Protein AF-A0A1B0BXZ1-F1 (afdb_monomer_lite)

Foldseek 3Di:
DPDVVVVVVVVQCCVQPVPDLVVCCPDPPSVDCVVVVVVVVVVCCCPPPVVCVVPVPDDDDPCVVVVVVVVVVVVVVVVVLVVLLVVVVVVDDPQEDDQDSDPDPNRPSVVVNCVVVVLVNLPDDPYPDDNVVVVVVVVVVVVVVVVVVVVCCVPPVVVVVVVVVVVVVVVVVVVVVVVVVVVVVVVVVVVVVVVVVVVVVVVD

Organism: NCBI:txid67801

InterPro domains:
  IPR002076 ELO family [PF01151] (29-97)
  IPR002076 ELO family [PF01151] (110-163)
  IPR002076 ELO family [PTHR11157] (21-104)

Radius of gyration: 35.21 Å; chains: 1; bounding box: 58×42×130 Å

Structure (mmCIF, N/CA/C/O backbone):
data_AF-A0A1B0BXZ1-F1
#
_entry.id   AF-A0A1B0BXZ1-F1
#
loop_
_atom_site.group_PDB
_atom_site.id
_atom_site.type_symbol
_atom_site.label_atom_id
_atom_site.label_alt_id
_atom_site.label_comp_id
_atom_site.label_asym_id
_atom_site.label_entity_id
_atom_site.label_seq_id
_atom_site.pdbx_PDB_ins_code
_atom_site.Cartn_x
_atom_site.Cartn_y
_atom_site.Cartn_z
_atom_site.occupancy
_atom_site.B_iso_or_equiv
_atom_site.auth_seq_id
_atom_site.auth_comp_id
_atom_site.auth_asym_id
_atom_site.auth_atom_id
_atom_site.pdbx_PDB_model_num
ATOM 1 N N . MET A 1 1 ? 1.005 23.593 -37.994 1.00 45.94 1 MET A N 1
ATOM 2 C CA . MET A 1 1 ? 0.492 22.703 -36.931 1.00 45.94 1 MET A CA 1
ATOM 3 C C . MET A 1 1 ? 1.227 21.365 -37.030 1.00 45.94 1 MET A C 1
ATOM 5 O O . MET A 1 1 ? 0.619 20.366 -37.386 1.00 45.94 1 MET A O 1
ATOM 9 N N . SER A 1 2 ? 2.558 21.360 -36.847 1.00 49.25 2 SER A N 1
ATOM 10 C CA . SER A 1 2 ? 3.364 20.165 -37.188 1.00 49.25 2 SER A CA 1
ATOM 11 C C . SER A 1 2 ? 4.762 20.072 -36.550 1.00 49.25 2 SER A C 1
ATOM 13 O O . SER A 1 2 ? 5.508 19.175 -36.917 1.00 49.25 2 SER A O 1
ATOM 15 N N . ILE A 1 3 ? 5.138 20.944 -35.603 1.00 56.19 3 ILE A N 1
ATOM 16 C CA . ILE A 1 3 ? 6.426 20.812 -34.882 1.00 56.19 3 ILE A CA 1
ATOM 17 C C . ILE A 1 3 ? 6.211 20.613 -33.373 1.00 56.19 3 ILE A C 1
ATOM 19 O O . ILE A 1 3 ? 6.860 19.747 -32.802 1.00 56.19 3 ILE A O 1
ATOM 23 N N . GLU A 1 4 ? 5.221 21.267 -32.749 1.00 55.34 4 GLU A N 1
ATOM 24 C CA . GLU A 1 4 ? 4.864 20.990 -31.340 1.00 55.34 4 GLU A CA 1
ATOM 25 C C . GLU A 1 4 ? 4.311 19.570 -31.131 1.00 55.34 4 GLU A C 1
ATOM 27 O O . GLU A 1 4 ? 4.707 18.889 -30.188 1.00 55.34 4 GLU A O 1
ATOM 32 N N . ASN A 1 5 ? 3.490 19.068 -32.063 1.00 50.66 5 ASN A N 1
ATOM 33 C CA . ASN A 1 5 ? 2.932 17.713 -31.963 1.00 50.66 5 ASN A CA 1
ATOM 34 C C . ASN A 1 5 ? 4.002 16.616 -32.100 1.00 50.66 5 ASN A C 1
ATOM 36 O O . ASN A 1 5 ? 3.818 15.540 -31.549 1.00 50.66 5 ASN A O 1
ATOM 40 N N . ALA A 1 6 ? 5.110 16.872 -32.811 1.00 56.94 6 ALA A N 1
ATOM 41 C CA . ALA A 1 6 ? 6.166 15.880 -33.037 1.00 56.94 6 ALA A CA 1
ATOM 42 C C . ALA A 1 6 ? 7.093 15.722 -31.819 1.00 56.94 6 ALA A C 1
ATOM 44 O O . ALA A 1 6 ? 7.572 14.621 -31.545 1.00 56.94 6 ALA A O 1
ATOM 45 N N . THR A 1 7 ? 7.330 16.802 -31.066 1.00 63.44 7 THR A N 1
ATOM 46 C CA . THR A 1 7 ? 8.090 16.738 -29.811 1.00 63.44 7 THR A CA 1
ATOM 47 C C . THR A 1 7 ? 7.249 16.195 -28.664 1.00 63.44 7 THR A C 1
ATOM 49 O O . THR A 1 7 ? 7.772 15.426 -27.863 1.00 63.44 7 THR A O 1
ATOM 52 N N . GLU A 1 8 ? 5.953 16.525 -28.597 1.00 60.09 8 GLU A N 1
ATOM 53 C CA . GLU A 1 8 ? 5.069 15.957 -27.573 1.00 60.09 8 GLU A CA 1
ATOM 54 C C . GLU A 1 8 ? 4.926 14.441 -27.729 1.00 60.09 8 GLU A C 1
ATOM 56 O O . GLU A 1 8 ? 5.253 13.715 -26.792 1.00 60.09 8 GLU A O 1
ATOM 61 N N . THR A 1 9 ? 4.515 13.935 -28.901 1.00 65.06 9 THR A N 1
ATOM 62 C CA . THR A 1 9 ? 4.358 12.481 -29.096 1.00 65.06 9 THR A CA 1
ATOM 63 C C . THR A 1 9 ? 5.672 11.734 -28.872 1.00 65.06 9 THR A C 1
ATOM 65 O O . THR A 1 9 ? 5.666 10.661 -28.280 1.00 65.06 9 THR A O 1
ATOM 68 N N . GLY A 1 10 ? 6.808 12.330 -29.256 1.00 78.62 10 GLY A N 1
ATOM 69 C CA . GLY A 1 10 ? 8.131 11.743 -29.035 1.00 78.62 10 GLY A CA 1
ATOM 70 C C . GLY A 1 10 ? 8.521 11.622 -27.557 1.00 78.62 10 GLY A C 1
ATOM 71 O O . GLY A 1 10 ? 9.089 10.609 -27.159 1.00 78.62 10 GLY A O 1
ATOM 72 N N . ILE A 1 11 ? 8.198 12.616 -26.723 1.00 81.56 11 ILE A N 1
ATOM 73 C CA . ILE A 1 11 ? 8.482 12.570 -25.278 1.00 81.56 11 ILE A CA 1
ATOM 74 C C . ILE A 1 11 ? 7.542 11.590 -24.569 1.00 81.56 11 ILE A C 1
ATOM 76 O O . ILE A 1 11 ? 7.987 10.843 -23.699 1.00 81.56 11 ILE A O 1
ATOM 80 N N . TRP A 1 12 ? 6.260 11.566 -24.945 1.00 75.12 12 TRP A N 1
ATOM 81 C CA . TRP A 1 12 ? 5.284 10.625 -24.392 1.00 75.12 12 TRP A CA 1
ATOM 82 C C . TRP A 1 12 ? 5.669 9.169 -24.687 1.00 75.12 12 TRP A C 1
ATOM 84 O O . TRP A 1 12 ? 5.710 8.357 -23.761 1.00 75.12 12 TRP A O 1
ATOM 94 N N . ASP A 1 13 ? 6.037 8.850 -25.930 1.00 81.31 13 ASP A N 1
ATOM 95 C CA . ASP A 1 13 ? 6.489 7.504 -26.302 1.00 81.31 13 ASP A CA 1
ATOM 96 C C . ASP A 1 13 ? 7.819 7.142 -25.633 1.00 81.31 13 ASP A C 1
ATOM 98 O O . ASP A 1 13 ? 7.990 6.022 -25.149 1.00 81.31 13 ASP A O 1
ATOM 102 N N . PHE A 1 14 ? 8.744 8.094 -25.511 1.00 82.56 14 PHE A N 1
ATOM 103 C CA . PHE A 1 14 ? 9.992 7.860 -24.793 1.00 82.56 14 PHE A CA 1
ATOM 104 C C . PHE A 1 14 ? 9.745 7.515 -23.314 1.00 82.56 14 PHE A C 1
ATOM 106 O O . PHE A 1 14 ? 10.238 6.505 -22.814 1.00 82.56 14 PHE A O 1
ATOM 113 N N . LEU A 1 15 ? 8.938 8.317 -22.612 1.00 78.12 15 LEU A N 1
ATOM 114 C CA . LEU A 1 15 ? 8.692 8.152 -21.177 1.00 78.12 15 LEU A CA 1
ATOM 115 C C . LEU A 1 15 ? 7.853 6.914 -20.835 1.00 78.12 15 LEU A C 1
ATOM 117 O O . LEU A 1 15 ? 8.118 6.285 -19.811 1.00 78.12 15 LEU A O 1
ATOM 121 N N . PHE A 1 16 ? 6.850 6.568 -21.648 1.00 76.06 16 PHE A N 1
ATOM 122 C CA . PHE A 1 16 ? 5.890 5.506 -21.317 1.00 76.06 16 PHE A CA 1
ATOM 123 C C . PHE A 1 16 ? 6.068 4.211 -22.111 1.00 76.06 16 PHE A C 1
ATOM 125 O O . PHE A 1 16 ? 5.610 3.171 -21.646 1.00 76.06 16 PHE A O 1
ATOM 132 N N . THR A 1 17 ? 6.753 4.243 -23.254 1.00 75.25 17 THR A N 1
ATOM 133 C CA . THR A 1 17 ? 6.913 3.069 -24.126 1.00 75.25 17 THR A CA 1
ATOM 134 C C . THR A 1 17 ? 8.364 2.588 -24.175 1.00 75.25 17 THR A C 1
ATOM 136 O O . THR A 1 17 ? 8.596 1.383 -24.074 1.00 75.25 17 THR A O 1
ATOM 139 N N . GLU A 1 18 ? 9.340 3.499 -24.278 1.00 76.06 18 GLU A N 1
ATOM 140 C CA . GLU A 1 18 ? 10.770 3.149 -24.385 1.00 76.06 18 GLU A CA 1
ATOM 141 C C . GLU A 1 18 ? 11.441 2.895 -23.027 1.00 76.06 18 GLU A C 1
ATOM 143 O O . GLU A 1 18 ? 12.259 1.983 -22.909 1.00 76.06 18 GLU A O 1
ATOM 148 N N . LEU A 1 19 ? 11.093 3.661 -21.984 1.00 74.81 19 LEU A N 1
ATOM 149 C CA . LEU A 1 19 ? 11.598 3.422 -20.622 1.00 74.81 19 LEU A CA 1
ATOM 150 C C . LEU A 1 19 ? 10.908 2.246 -19.910 1.00 74.81 19 LEU A C 1
ATOM 152 O O . LEU A 1 19 ? 11.456 1.704 -18.948 1.00 74.81 19 LEU A O 1
ATOM 156 N N . ALA A 1 20 ? 9.699 1.878 -20.333 1.00 74.12 20 ALA A N 1
ATOM 157 C CA . ALA A 1 20 ? 8.919 0.819 -19.706 1.00 74.12 20 ALA A CA 1
ATOM 158 C C . ALA A 1 20 ? 9.377 -0.578 -20.163 1.00 74.12 20 ALA A C 1
ATOM 160 O O . ALA A 1 20 ? 9.831 -0.775 -21.292 1.00 74.12 20 ALA A O 1
ATOM 161 N N . ASP A 1 21 ? 9.244 -1.583 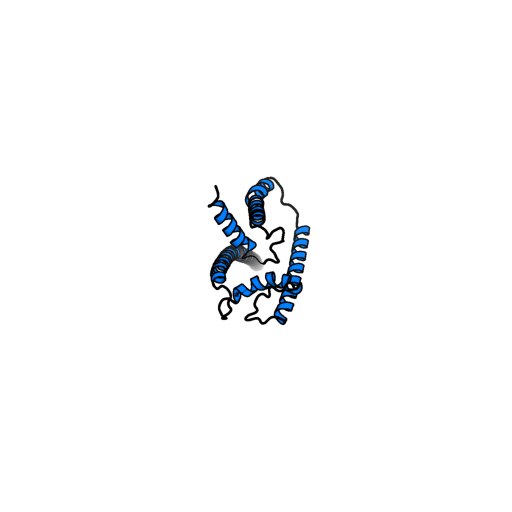-19.288 1.00 76.50 21 ASP A N 1
ATOM 162 C CA . ASP A 1 21 ? 9.553 -2.966 -19.658 1.00 76.50 21 ASP A CA 1
ATOM 163 C C . ASP A 1 21 ? 8.571 -3.446 -20.736 1.00 76.50 21 ASP A C 1
ATOM 165 O O . ASP A 1 21 ? 7.374 -3.630 -20.477 1.00 76.50 21 ASP A O 1
ATOM 169 N N . LYS A 1 22 ? 9.113 -3.723 -21.929 1.00 75.31 22 LYS A N 1
ATOM 170 C CA . LYS A 1 22 ? 8.396 -4.196 -23.122 1.00 75.31 22 LYS A CA 1
ATOM 171 C C . LYS A 1 22 ? 7.454 -5.369 -22.842 1.00 75.31 22 LYS A C 1
ATOM 173 O O . LYS A 1 22 ? 6.434 -5.500 -23.510 1.00 75.31 22 LYS A O 1
ATOM 178 N N . ARG A 1 23 ? 7.748 -6.208 -21.842 1.00 76.38 23 ARG A N 1
ATOM 179 C CA . ARG A 1 23 ? 6.910 -7.356 -21.441 1.00 76.38 23 ARG A CA 1
ATOM 180 C C . ARG A 1 23 ? 5.579 -6.953 -20.807 1.00 76.38 23 ARG A C 1
ATOM 182 O O . ARG A 1 23 ? 4.619 -7.720 -20.837 1.00 76.38 23 ARG A O 1
ATOM 189 N N . THR A 1 24 ? 5.552 -5.783 -20.183 1.00 76.12 24 THR A N 1
ATOM 190 C CA . THR A 1 24 ? 4.413 -5.267 -19.413 1.00 76.12 24 THR A CA 1
ATOM 191 C C . THR A 1 24 ? 3.620 -4.212 -20.176 1.00 76.12 24 THR A C 1
ATOM 193 O O . THR A 1 24 ? 2.472 -3.936 -19.823 1.00 76.12 24 THR A O 1
ATOM 196 N N . ASN A 1 25 ? 4.191 -3.706 -21.277 1.00 74.44 25 ASN A N 1
ATOM 197 C CA . ASN A 1 25 ? 3.578 -2.702 -22.143 1.00 74.44 25 ASN A CA 1
ATOM 198 C C . ASN A 1 25 ? 2.221 -3.143 -22.695 1.00 74.44 25 ASN A C 1
ATOM 200 O O . ASN A 1 25 ? 1.406 -2.288 -23.012 1.00 74.44 25 ASN A O 1
ATOM 204 N N . ASP A 1 26 ? 1.927 -4.445 -22.773 1.00 80.88 26 ASP A N 1
ATOM 205 C CA . ASP A 1 26 ? 0.637 -4.921 -23.271 1.00 80.88 26 ASP A CA 1
ATOM 206 C C . ASP A 1 26 ? -0.486 -5.037 -22.233 1.00 80.88 26 ASP A C 1
ATOM 208 O O . ASP A 1 26 ? -1.625 -5.359 -22.585 1.00 80.88 26 ASP A O 1
ATOM 212 N N . TRP A 1 27 ? -0.228 -4.729 -20.963 1.00 82.06 27 TRP A N 1
ATOM 213 C CA . TRP A 1 27 ? -1.254 -4.893 -19.938 1.00 82.06 27 TRP A CA 1
ATOM 214 C C . TRP A 1 27 ? -2.198 -3.703 -19.829 1.00 82.06 27 TRP A C 1
ATOM 216 O O . TRP A 1 27 ? -1.807 -2.537 -19.845 1.00 82.06 27 TRP A O 1
ATOM 226 N N . PHE A 1 28 ? -3.469 -4.040 -19.615 1.00 78.75 28 PHE A N 1
ATOM 227 C CA . PHE A 1 28 ? -4.623 -3.141 -19.618 1.00 78.75 28 PHE A CA 1
ATOM 228 C C . PHE A 1 28 ? -4.544 -1.943 -18.642 1.00 78.75 28 PHE A C 1
ATOM 230 O O . PHE A 1 28 ? -5.236 -0.955 -18.856 1.00 78.75 28 PHE A O 1
ATOM 237 N N . LEU A 1 29 ? -3.684 -1.967 -17.616 1.00 80.75 29 LEU A N 1
ATOM 238 C CA . LEU A 1 29 ? -3.508 -0.853 -16.665 1.00 80.75 29 LEU A CA 1
ATOM 239 C C . LEU A 1 29 ? -2.122 -0.188 -16.716 1.00 80.75 29 LEU A C 1
ATOM 241 O O . LEU A 1 29 ? -1.916 0.812 -16.035 1.00 80.75 29 LEU A O 1
ATOM 245 N N . ILE A 1 30 ? -1.181 -0.736 -17.490 1.00 79.88 30 ILE A N 1
ATOM 246 C CA . ILE A 1 30 ? 0.212 -0.258 -17.568 1.00 79.88 30 ILE A CA 1
ATOM 247 C C . ILE A 1 30 ? 0.449 0.529 -18.861 1.00 79.88 30 ILE A C 1
ATOM 249 O O . ILE A 1 30 ? 1.242 1.464 -18.862 1.00 79.88 30 ILE A O 1
ATOM 253 N N . LYS A 1 31 ? -0.311 0.220 -19.926 1.00 78.06 31 LYS A N 1
ATOM 254 C CA . LYS A 1 31 ? -0.256 0.887 -21.243 1.00 78.06 31 LYS A CA 1
ATOM 255 C C . LYS A 1 31 ? -0.252 2.409 -21.198 1.00 78.06 31 LYS A C 1
ATOM 257 O O . LYS A 1 31 ? 0.310 3.053 -22.071 1.00 78.06 31 LYS A O 1
ATOM 262 N N . SER A 1 32 ? -0.970 2.984 -20.242 1.00 82.00 32 SER A N 1
ATOM 263 C CA . SER A 1 32 ? -1.101 4.426 -20.111 1.00 82.00 32 SER A CA 1
ATOM 264 C C . SER A 1 32 ? -1.263 4.783 -18.636 1.00 82.00 32 SER A C 1
ATOM 266 O O . SER A 1 32 ? -1.918 4.042 -17.901 1.00 82.00 32 SER A O 1
ATOM 268 N N . PRO A 1 33 ? -0.736 5.931 -18.184 1.00 82.88 33 PRO A N 1
ATOM 269 C CA . PRO A 1 33 ? -0.991 6.434 -16.835 1.00 82.88 33 PRO A CA 1
ATOM 270 C C . PRO A 1 33 ? -2.452 6.878 -16.637 1.00 82.88 33 PRO A C 1
ATOM 272 O O . PRO A 1 33 ? -2.924 6.965 -15.504 1.00 82.88 33 PRO A O 1
ATOM 275 N N . LEU A 1 34 ? -3.192 7.142 -17.720 1.00 86.38 34 LEU A N 1
ATOM 276 C CA . LEU A 1 34 ? -4.574 7.627 -17.679 1.00 86.38 34 LEU A CA 1
ATOM 277 C C . LEU A 1 34 ? -5.551 6.699 -16.936 1.00 86.38 34 LEU A C 1
ATOM 279 O O . LEU A 1 34 ? -6.258 7.208 -16.065 1.00 86.38 34 LEU A O 1
ATOM 283 N N . PRO A 1 35 ? -5.619 5.376 -17.199 1.00 88.75 35 PRO A N 1
ATOM 284 C CA . PRO A 1 35 ? -6.482 4.473 -16.437 1.00 88.75 35 PRO A CA 1
ATOM 285 C C . PRO A 1 35 ? -6.169 4.481 -14.938 1.00 88.75 35 PRO A C 1
ATOM 287 O O . PRO A 1 35 ? -7.092 4.460 -14.127 1.00 88.75 35 PRO A O 1
ATOM 290 N N . LEU A 1 36 ? -4.893 4.576 -14.552 1.00 87.75 36 LEU A N 1
ATOM 291 C CA . LEU A 1 36 ? -4.508 4.650 -13.145 1.00 87.75 36 LEU A CA 1
ATOM 292 C C . LEU A 1 36 ? -4.977 5.965 -12.509 1.00 87.75 36 LEU A C 1
ATOM 294 O O . LEU A 1 36 ? -5.612 5.947 -11.454 1.00 87.75 36 LEU A O 1
ATOM 298 N N . CYS A 1 37 ? -4.732 7.098 -13.173 1.00 90.44 37 CYS A N 1
ATOM 299 C CA . CYS A 1 37 ? -5.209 8.408 -12.727 1.00 90.44 37 CYS A CA 1
ATOM 300 C C . CYS A 1 37 ? -6.737 8.444 -12.608 1.00 90.44 37 CYS A C 1
ATOM 302 O O . CYS A 1 37 ? -7.264 8.946 -11.617 1.00 90.44 37 CYS A O 1
ATOM 304 N N . ALA A 1 38 ? -7.450 7.867 -13.576 1.00 93.19 38 ALA A N 1
ATOM 305 C CA . ALA A 1 38 ? -8.903 7.780 -13.558 1.00 93.19 38 ALA A CA 1
ATOM 306 C C . ALA A 1 38 ? -9.399 6.979 -12.348 1.00 93.19 38 ALA A C 1
ATOM 308 O O . ALA A 1 38 ? -10.231 7.476 -11.594 1.00 93.19 38 ALA A O 1
ATOM 309 N N . ILE A 1 39 ? -8.845 5.786 -12.098 1.00 94.62 39 ILE A N 1
ATOM 310 C CA . ILE A 1 39 ? -9.224 4.960 -10.942 1.00 94.62 39 ILE A CA 1
ATOM 311 C C . ILE A 1 39 ? -8.944 5.699 -9.629 1.00 94.62 39 ILE A C 1
ATOM 313 O O . ILE A 1 39 ? -9.803 5.712 -8.749 1.00 94.62 39 ILE A O 1
ATOM 317 N N . MET A 1 40 ? -7.784 6.349 -9.500 1.00 94.44 40 MET A N 1
ATOM 318 C CA . MET A 1 40 ? -7.422 7.099 -8.294 1.00 94.44 40 MET A CA 1
ATOM 319 C C . MET A 1 40 ? -8.366 8.277 -8.039 1.00 94.44 40 MET A C 1
ATOM 321 O O . MET A 1 40 ? -8.857 8.440 -6.922 1.00 94.44 40 MET A O 1
ATOM 325 N N . LEU A 1 41 ? -8.668 9.075 -9.065 1.00 95.19 41 LEU A N 1
ATOM 326 C CA . LEU A 1 41 ? -9.600 10.199 -8.952 1.00 95.19 41 LEU A CA 1
ATOM 327 C C . LEU A 1 41 ? -11.022 9.720 -8.645 1.00 95.19 41 LEU A C 1
ATOM 329 O O . LEU A 1 41 ? -11.679 10.278 -7.765 1.00 95.19 41 LEU A O 1
ATOM 333 N N . CYS A 1 42 ? -11.478 8.654 -9.304 1.00 96.06 42 CYS A N 1
ATOM 334 C CA . CYS A 1 42 ? -12.769 8.034 -9.021 1.00 96.06 42 CYS A CA 1
ATOM 335 C C . CYS A 1 42 ? -12.841 7.502 -7.583 1.00 96.06 42 CYS A C 1
ATOM 337 O O . CYS A 1 42 ? -13.840 7.733 -6.902 1.00 96.06 42 CYS A O 1
ATOM 339 N N . TYR A 1 43 ? -11.790 6.839 -7.096 1.00 95.81 43 TYR A N 1
ATOM 340 C CA . TYR A 1 43 ? -11.706 6.340 -5.724 1.00 95.81 43 TYR A CA 1
ATOM 341 C C . TYR A 1 43 ? -11.748 7.481 -4.701 1.00 95.81 43 TYR A C 1
ATOM 343 O O . TYR A 1 43 ? -12.535 7.428 -3.758 1.00 95.81 43 TYR A O 1
ATOM 351 N N . LEU A 1 44 ? -10.961 8.543 -4.898 1.00 96.44 44 LEU A N 1
ATOM 352 C CA . LEU A 1 44 ? -10.957 9.699 -3.999 1.00 96.44 44 LEU A CA 1
ATOM 353 C C . LEU A 1 44 ? -12.305 10.428 -4.005 1.00 96.44 44 LEU A C 1
ATOM 355 O O . LEU A 1 44 ? -12.815 10.778 -2.942 1.00 96.44 44 LEU A O 1
ATOM 359 N N . TYR A 1 45 ? -12.923 10.601 -5.175 1.00 96.25 45 TYR A N 1
ATOM 360 C CA . TYR A 1 45 ? -14.273 11.153 -5.282 1.00 96.25 45 TYR A CA 1
ATOM 361 C C . TYR A 1 45 ? -15.301 10.286 -4.538 1.00 96.25 45 TYR A C 1
ATOM 363 O O . TYR A 1 45 ? -16.123 10.807 -3.775 1.00 96.25 45 TYR A O 1
ATOM 371 N N . PHE A 1 46 ? -15.223 8.961 -4.703 1.00 96.81 46 PHE A N 1
ATOM 372 C CA . PHE A 1 46 ? -16.072 8.002 -4.004 1.00 96.81 46 PHE A CA 1
ATOM 373 C C . PHE A 1 46 ? -15.892 8.095 -2.483 1.00 96.81 46 PHE A C 1
ATOM 375 O O . PHE A 1 46 ? -16.874 8.258 -1.768 1.00 96.81 46 PHE A O 1
ATOM 382 N N . VAL A 1 47 ? -14.660 8.032 -1.974 1.00 95.81 47 VAL A N 1
ATOM 383 C CA . VAL A 1 47 ? -14.389 7.956 -0.528 1.00 95.81 47 VAL A CA 1
ATOM 384 C C . VAL A 1 47 ? -14.588 9.294 0.179 1.00 95.81 47 VAL A C 1
ATOM 386 O O . VAL A 1 47 ? -15.098 9.310 1.296 1.00 95.81 47 VAL A O 1
ATOM 389 N N . LEU A 1 48 ? -14.202 10.414 -0.437 1.00 94.69 48 LEU A N 1
ATOM 390 C CA . LEU A 1 48 ? -14.210 11.720 0.233 1.00 94.69 48 LEU A CA 1
ATOM 391 C C . LEU A 1 48 ? -15.511 12.497 0.029 1.00 94.69 48 LEU A C 1
ATOM 393 O O . LEU A 1 48 ? -15.900 13.264 0.904 1.00 94.69 48 LEU A O 1
ATOM 397 N N . SER A 1 49 ? -16.185 12.324 -1.111 1.00 93.88 49 SER A N 1
ATOM 398 C CA . SER A 1 49 ? -17.367 13.127 -1.454 1.00 93.88 49 SER A CA 1
ATOM 399 C C . SER A 1 49 ? -18.644 12.298 -1.513 1.00 93.88 49 SER A C 1
ATOM 401 O O . SER A 1 49 ? -19.599 12.576 -0.786 1.00 93.88 49 SER A O 1
ATOM 403 N N . TRP A 1 50 ? -18.692 11.290 -2.384 1.00 95.50 50 TRP A N 1
ATOM 404 C CA . TRP A 1 50 ? -19.942 10.596 -2.697 1.00 95.50 50 TRP A CA 1
ATOM 405 C C . TRP A 1 50 ? -20.384 9.627 -1.591 1.00 95.50 50 TRP A C 1
ATOM 407 O O . TRP A 1 50 ? -21.532 9.676 -1.149 1.00 95.50 50 TRP A O 1
ATOM 417 N N . GLY A 1 51 ? -19.465 8.807 -1.083 1.00 94.50 51 GLY A N 1
ATOM 418 C CA . GLY A 1 51 ? -19.694 7.839 -0.011 1.00 94.50 51 GLY A CA 1
ATOM 419 C C . GLY A 1 51 ? -20.204 8.493 1.276 1.00 94.50 51 GLY A C 1
ATOM 420 O O . GLY A 1 51 ? -21.304 8.151 1.713 1.00 94.50 51 GLY A O 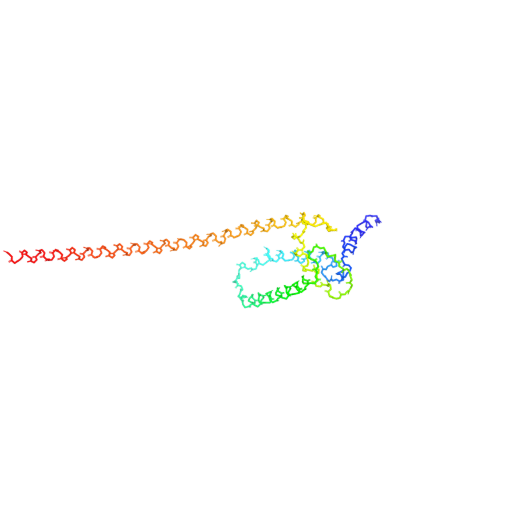1
ATOM 421 N N . PRO A 1 52 ? -19.497 9.487 1.850 1.00 94.75 52 PRO A N 1
ATOM 422 C CA . PRO A 1 52 ? -19.953 10.187 3.051 1.00 94.75 52 PRO A CA 1
ATOM 423 C C . PRO A 1 52 ? -21.298 10.899 2.859 1.00 94.75 52 PRO A C 1
ATOM 425 O O . PRO A 1 52 ? -22.119 10.912 3.774 1.00 94.75 52 PRO A O 1
ATOM 428 N N . ARG A 1 53 ? -21.566 11.445 1.660 1.00 94.44 53 ARG A N 1
ATOM 429 C CA . ARG A 1 53 ? -22.852 12.085 1.338 1.00 94.44 53 ARG A CA 1
ATOM 430 C C . ARG A 1 53 ? -24.012 11.087 1.358 1.00 94.44 53 ARG A C 1
ATOM 432 O O . ARG A 1 53 ? -25.071 11.425 1.870 1.00 94.44 53 ARG A O 1
ATOM 439 N N . ILE A 1 54 ? -23.814 9.868 0.855 1.00 93.44 54 ILE A N 1
ATOM 440 C CA . ILE A 1 54 ? -24.826 8.797 0.902 1.00 93.44 54 ILE A CA 1
ATOM 441 C C . ILE A 1 54 ? -24.985 8.223 2.317 1.00 93.44 54 ILE A C 1
ATOM 443 O O . ILE A 1 54 ? -26.091 7.865 2.720 1.00 93.44 54 ILE A O 1
ATOM 447 N N . MET A 1 55 ? -23.894 8.118 3.077 1.00 92.81 55 MET A N 1
ATOM 448 C CA . MET A 1 55 ? -23.897 7.520 4.416 1.00 92.81 55 MET A CA 1
ATOM 449 C C . MET A 1 55 ? -24.449 8.448 5.508 1.00 92.81 55 MET A C 1
ATOM 451 O O . MET A 1 55 ? -24.684 7.977 6.617 1.00 92.81 55 MET A O 1
ATOM 455 N N . ARG A 1 56 ? -24.700 9.733 5.213 1.00 90.56 56 ARG A N 1
ATOM 456 C CA . ARG A 1 56 ? -25.256 10.700 6.178 1.00 90.56 56 ARG A CA 1
ATOM 457 C C . ARG A 1 56 ? -26.621 10.278 6.728 1.00 90.56 56 ARG A C 1
ATOM 459 O O . ARG A 1 56 ? -26.859 10.415 7.922 1.00 90.56 56 ARG A O 1
ATOM 466 N N . ASP A 1 57 ? -27.474 9.723 5.868 1.00 93.31 57 ASP A N 1
ATOM 467 C CA . ASP A 1 57 ? -28.880 9.426 6.183 1.00 93.31 57 ASP A CA 1
ATOM 468 C C . ASP A 1 57 ? -29.173 7.913 6.229 1.00 93.31 57 ASP A C 1
ATOM 470 O O . ASP A 1 57 ? -30.325 7.472 6.168 1.00 93.31 57 ASP A O 1
ATOM 474 N N . ARG A 1 58 ? -28.129 7.075 6.293 1.00 92.25 58 ARG A N 1
ATOM 475 C CA . ARG A 1 58 ? -28.240 5.609 6.226 1.00 92.25 58 ARG A CA 1
ATOM 476 C C . ARG A 1 58 ? -27.509 4.960 7.398 1.00 92.25 58 ARG A C 1
ATOM 478 O O . ARG A 1 58 ? -26.439 5.394 7.804 1.00 92.25 58 ARG A O 1
ATOM 485 N N . LYS A 1 59 ? -28.083 3.878 7.936 1.00 90.50 59 LYS A N 1
ATOM 486 C CA . LYS A 1 59 ? -27.431 3.061 8.974 1.00 90.50 59 LYS A CA 1
ATOM 487 C C . LYS A 1 59 ? -26.188 2.356 8.394 1.00 90.50 59 LYS A C 1
ATOM 489 O O . LYS A 1 59 ? -26.213 1.998 7.214 1.00 90.50 59 LYS A O 1
ATOM 494 N N . PRO A 1 60 ? -25.134 2.120 9.199 1.00 90.88 60 PRO A N 1
ATOM 495 C CA . PRO A 1 60 ? -23.906 1.480 8.729 1.00 90.88 60 PRO A CA 1
ATOM 496 C C . PRO A 1 60 ? -24.167 0.053 8.230 1.00 90.88 60 PRO A C 1
ATOM 498 O O . PRO A 1 60 ? -24.929 -0.708 8.832 1.00 90.88 60 PRO A O 1
ATOM 501 N N . PHE A 1 61 ? -23.524 -0.316 7.122 1.00 90.06 61 PHE A N 1
ATOM 502 C CA . PHE A 1 61 ? -23.659 -1.645 6.529 1.00 90.06 61 PHE A CA 1
ATOM 503 C C . PHE A 1 61 ? -23.040 -2.726 7.425 1.00 90.06 61 PHE A C 1
ATOM 505 O O . PHE A 1 61 ? -21.920 -2.584 7.915 1.00 90.06 61 PHE A O 1
ATOM 512 N N . ARG A 1 62 ? -23.738 -3.857 7.587 1.00 90.50 62 ARG A N 1
ATOM 513 C CA . ARG A 1 62 ? -23.222 -5.032 8.307 1.00 90.50 62 ARG A CA 1
ATOM 514 C C . ARG A 1 62 ? -22.387 -5.912 7.373 1.00 90.50 62 ARG A C 1
ATOM 516 O O . ARG A 1 62 ? -22.897 -6.868 6.798 1.00 90.50 62 ARG A O 1
ATOM 523 N N . LEU A 1 63 ? -21.105 -5.576 7.216 1.00 92.94 63 LEU A N 1
ATOM 524 C CA . LEU A 1 63 ? -20.170 -6.247 6.294 1.00 92.94 63 LEU A CA 1
ATOM 525 C C . LEU A 1 63 ? -19.178 -7.193 6.991 1.00 92.94 63 LEU A C 1
ATOM 527 O O . LEU A 1 63 ? -18.200 -7.613 6.385 1.00 92.94 63 LEU A O 1
ATOM 531 N N . GLU A 1 64 ? -19.422 -7.557 8.250 1.00 92.75 64 GLU A N 1
ATOM 532 C CA . GLU A 1 64 ? -18.499 -8.341 9.090 1.00 92.75 64 GLU A CA 1
ATOM 533 C C . GLU A 1 64 ? -18.030 -9.636 8.414 1.00 92.75 64 GLU A C 1
ATOM 535 O O . GLU A 1 64 ? -16.834 -9.893 8.317 1.00 92.75 64 GLU A O 1
ATOM 540 N N . LYS A 1 65 ? -18.964 -10.427 7.872 1.00 93.94 65 LYS A N 1
ATOM 541 C CA . LYS A 1 65 ? -18.639 -11.692 7.192 1.00 93.94 65 LYS A CA 1
ATOM 542 C C . LYS A 1 65 ? -17.792 -11.470 5.941 1.00 93.94 65 LYS A C 1
ATOM 544 O O . LYS A 1 65 ? -16.854 -12.219 5.695 1.00 93.94 65 LYS A O 1
ATOM 549 N N . ILE A 1 66 ? -18.111 -10.428 5.174 1.00 95.62 66 ILE A N 1
ATOM 550 C CA . ILE A 1 66 ? -17.378 -10.069 3.956 1.00 95.62 66 ILE A CA 1
ATOM 551 C C . ILE A 1 66 ? -15.959 -9.625 4.322 1.00 95.62 66 ILE A C 1
ATOM 553 O O . ILE A 1 66 ? -15.006 -10.061 3.685 1.00 95.62 66 ILE A O 1
ATOM 557 N N . LEU A 1 67 ? -15.804 -8.833 5.387 1.00 93.38 67 LEU A N 1
ATOM 558 C CA . LEU A 1 67 ? -14.504 -8.368 5.864 1.00 93.38 67 LEU A CA 1
ATOM 559 C C . LEU A 1 67 ? -13.638 -9.515 6.405 1.00 93.38 67 LEU A C 1
ATOM 561 O O . LEU A 1 67 ? -12.439 -9.549 6.143 1.00 93.38 67 LEU A O 1
ATOM 565 N N . ILE A 1 68 ? -14.235 -10.481 7.112 1.00 95.00 68 ILE A N 1
ATOM 566 C CA . ILE A 1 68 ? -13.530 -11.684 7.583 1.00 95.00 68 ILE A CA 1
ATOM 567 C C . ILE A 1 68 ? -13.000 -12.493 6.393 1.00 95.00 68 ILE A C 1
ATOM 569 O O . ILE A 1 68 ? -11.826 -12.859 6.382 1.00 95.00 68 ILE A O 1
ATOM 573 N N . VAL A 1 69 ? -13.833 -12.733 5.374 1.00 96.94 69 VAL A N 1
ATOM 574 C CA . VAL A 1 69 ? -13.422 -13.456 4.158 1.00 96.94 69 VAL A CA 1
ATOM 575 C C . VAL A 1 69 ? -12.330 -12.693 3.408 1.00 96.94 69 VAL A C 1
ATOM 577 O O . VAL A 1 69 ? -11.328 -13.288 3.021 1.00 96.94 69 VAL A O 1
ATOM 580 N N . TYR A 1 70 ? -12.485 -11.377 3.251 1.00 95.69 70 TYR A N 1
ATOM 581 C CA . TYR A 1 70 ? -11.484 -10.517 2.625 1.00 95.69 70 TYR A CA 1
ATOM 582 C C . TYR A 1 70 ? -10.130 -10.598 3.346 1.00 95.69 70 TYR A C 1
ATOM 584 O O . TYR A 1 70 ? -9.113 -10.863 2.709 1.00 95.69 70 TYR A O 1
ATOM 592 N N . ASN A 1 71 ? -10.114 -10.460 4.676 1.00 94.31 71 ASN A N 1
ATOM 593 C CA . ASN A 1 71 ? -8.886 -10.546 5.467 1.00 94.31 71 ASN A CA 1
ATOM 594 C C . ASN A 1 71 ? -8.243 -11.940 5.375 1.00 94.31 71 ASN A C 1
ATOM 596 O O . ASN A 1 71 ? -7.023 -12.042 5.273 1.00 94.31 71 ASN A O 1
ATOM 600 N N . ALA A 1 72 ? -9.041 -13.014 5.361 1.00 96.25 72 ALA A N 1
ATOM 601 C CA . ALA A 1 72 ? -8.533 -14.376 5.197 1.00 96.25 72 ALA A CA 1
ATOM 602 C C . ALA A 1 72 ? -7.875 -14.586 3.823 1.00 96.25 72 ALA A C 1
ATOM 604 O O . ALA A 1 72 ? -6.773 -15.131 3.740 1.00 96.25 72 ALA A O 1
ATOM 605 N N . LEU A 1 73 ? -8.508 -14.100 2.751 1.00 96.38 73 LEU A N 1
ATOM 606 C CA . LEU A 1 73 ? -7.935 -14.126 1.405 1.00 96.38 73 LEU A CA 1
ATOM 607 C C . LEU A 1 73 ? -6.659 -13.280 1.322 1.00 96.38 73 LEU A C 1
ATOM 609 O O . LEU A 1 73 ? -5.666 -13.732 0.757 1.00 96.38 73 LEU A O 1
ATOM 613 N N . GLN A 1 74 ? -6.649 -12.093 1.933 1.00 94.75 74 GLN A N 1
ATOM 614 C CA . GLN A 1 74 ? -5.473 -11.227 1.979 1.00 94.75 74 GLN A CA 1
ATOM 615 C C . GLN A 1 74 ? -4.292 -11.916 2.678 1.00 94.75 74 GLN A C 1
ATOM 617 O O . GLN A 1 74 ? -3.166 -11.850 2.180 1.00 94.75 74 GLN A O 1
ATOM 622 N N . VAL A 1 75 ? -4.530 -12.624 3.787 1.00 94.75 75 VAL A N 1
ATOM 623 C CA . VAL A 1 75 ? -3.491 -13.411 4.468 1.00 94.75 75 VAL A CA 1
ATOM 624 C C . VAL A 1 75 ? -3.005 -14.555 3.581 1.00 94.75 75 VAL A C 1
ATOM 626 O O . VAL A 1 75 ? -1.798 -14.725 3.440 1.00 94.75 75 VAL A O 1
ATOM 629 N N . ALA A 1 76 ? -3.904 -15.298 2.929 1.00 94.25 76 ALA A N 1
ATOM 630 C CA . ALA A 1 76 ? -3.519 -16.392 2.035 1.00 94.25 76 ALA A CA 1
ATOM 631 C C . ALA A 1 76 ? -2.627 -15.910 0.875 1.00 94.25 76 ALA A C 1
ATOM 633 O O . ALA A 1 76 ? -1.579 -16.500 0.609 1.00 94.25 76 ALA A O 1
ATOM 634 N N . VAL A 1 77 ? -2.995 -14.794 0.235 1.00 89.69 77 VAL A N 1
ATOM 635 C CA . VAL A 1 77 ? -2.185 -14.152 -0.813 1.00 89.69 77 VAL A CA 1
ATOM 636 C C . VAL A 1 77 ? -0.844 -13.677 -0.255 1.00 89.69 77 VAL A C 1
ATOM 638 O O . VAL A 1 77 ? 0.187 -13.894 -0.885 1.00 89.69 77 VAL A O 1
ATOM 641 N N . SER A 1 78 ? -0.829 -13.081 0.939 1.00 88.56 78 SER A N 1
ATOM 642 C CA . SER A 1 78 ? 0.413 -12.614 1.568 1.00 88.56 78 SER A CA 1
ATOM 643 C C . SER A 1 78 ? 1.366 -13.774 1.875 1.00 88.56 78 SER A C 1
ATOM 645 O O . SER A 1 78 ? 2.557 -13.676 1.597 1.00 88.56 78 SER A O 1
ATOM 647 N N . VAL A 1 79 ? 0.851 -14.900 2.380 1.00 90.75 79 VAL A N 1
ATOM 648 C CA . VAL A 1 79 ? 1.639 -16.121 2.624 1.00 90.75 79 VAL A CA 1
ATOM 649 C C . VAL A 1 79 ? 2.200 -16.680 1.318 1.00 90.75 79 VAL A C 1
ATOM 651 O O . VAL A 1 79 ? 3.373 -17.048 1.269 1.00 90.75 79 VAL A O 1
ATOM 654 N N . TRP A 1 80 ? 1.400 -16.706 0.250 1.00 87.00 80 TRP A N 1
ATOM 655 C CA . TRP A 1 80 ? 1.863 -17.144 -1.066 1.00 87.00 80 TRP A CA 1
ATOM 656 C C . TRP A 1 80 ? 2.989 -16.251 -1.613 1.00 87.00 80 TRP A C 1
ATOM 658 O O . TRP A 1 80 ? 4.016 -16.768 -2.052 1.00 87.00 80 TRP A O 1
ATOM 668 N N . LEU A 1 81 ? 2.847 -14.924 -1.511 1.00 81.62 81 LEU A N 1
ATOM 669 C CA . LEU A 1 81 ? 3.890 -13.973 -1.910 1.00 81.62 81 LEU A CA 1
ATOM 670 C C . LEU A 1 81 ? 5.184 -14.173 -1.109 1.00 81.62 81 LEU A C 1
ATOM 672 O O . LEU A 1 81 ? 6.266 -14.173 -1.692 1.00 81.62 81 LEU A O 1
ATOM 676 N N . VAL A 1 82 ? 5.083 -14.386 0.207 1.00 82.25 82 VAL A N 1
ATOM 677 C CA . VAL A 1 82 ? 6.242 -14.657 1.074 1.00 82.25 82 VAL A CA 1
ATOM 678 C C . VAL A 1 82 ? 6.914 -15.981 0.709 1.00 82.25 82 VAL A C 1
ATOM 680 O O . VAL A 1 82 ? 8.139 -16.043 0.673 1.00 82.25 82 VAL A O 1
ATOM 683 N N . TYR A 1 83 ? 6.149 -17.028 0.397 1.00 83.69 83 TYR A N 1
ATOM 684 C CA . TYR A 1 83 ? 6.700 -18.317 -0.025 1.00 83.69 83 TYR A CA 1
ATOM 685 C C . TYR A 1 83 ? 7.515 -18.203 -1.321 1.00 83.69 83 TYR A C 1
ATOM 687 O O . TYR A 1 83 ? 8.669 -18.634 -1.357 1.00 83.69 83 TYR A O 1
ATOM 695 N N . GLU A 1 84 ? 6.941 -17.587 -2.360 1.00 78.88 84 GLU A N 1
ATOM 696 C CA . GLU A 1 84 ? 7.624 -17.331 -3.637 1.00 78.88 84 GLU A CA 1
ATOM 697 C C . GLU A 1 84 ? 8.890 -16.500 -3.412 1.00 78.88 84 GLU A C 1
ATOM 699 O O . GLU A 1 84 ? 9.970 -16.827 -3.903 1.00 78.88 84 GLU A O 1
ATOM 704 N N . TYR A 1 85 ? 8.780 -15.462 -2.588 1.00 73.81 85 TYR A N 1
ATOM 705 C CA . TYR A 1 85 ? 9.902 -14.617 -2.223 1.00 73.81 85 TYR A CA 1
ATOM 706 C C . TYR A 1 85 ? 11.022 -15.386 -1.503 1.00 73.81 85 TYR A C 1
ATOM 708 O O . TYR A 1 85 ? 12.181 -15.274 -1.896 1.00 73.81 85 TYR A O 1
ATOM 716 N N . CYS A 1 86 ? 10.712 -16.209 -0.498 1.00 77.75 86 CYS A N 1
ATOM 717 C CA . CYS A 1 86 ? 11.707 -17.031 0.193 1.00 77.75 86 CYS A CA 1
ATOM 718 C C . CYS A 1 86 ? 12.348 -18.069 -0.739 1.00 77.75 86 CYS A C 1
ATOM 720 O O . CYS A 1 86 ? 13.540 -18.355 -0.610 1.00 77.75 86 CYS A O 1
ATOM 722 N N . ALA A 1 87 ? 11.587 -18.624 -1.686 1.00 76.44 87 ALA A N 1
ATOM 723 C CA . ALA A 1 87 ? 12.123 -19.517 -2.707 1.00 76.44 87 ALA A CA 1
ATOM 724 C C . ALA A 1 87 ? 13.136 -18.783 -3.601 1.00 76.44 87 ALA A C 1
ATOM 726 O O . ALA A 1 87 ? 14.248 -19.271 -3.790 1.00 76.44 87 ALA A O 1
ATOM 727 N N . ILE A 1 88 ? 12.810 -17.574 -4.065 1.00 70.56 88 ILE A N 1
ATOM 728 C CA . ILE A 1 88 ? 13.722 -16.726 -4.850 1.00 70.56 88 ILE A CA 1
ATOM 729 C C . ILE A 1 88 ? 14.953 -16.331 -4.023 1.00 70.56 88 ILE A C 1
ATOM 731 O O . ILE A 1 88 ? 16.080 -16.404 -4.509 1.00 70.56 88 ILE A O 1
ATOM 735 N N . TRP A 1 89 ? 14.765 -15.972 -2.752 1.00 67.00 89 TRP A N 1
ATOM 736 C CA . TRP A 1 89 ? 15.840 -15.575 -1.841 1.00 67.00 89 TRP A CA 1
ATOM 737 C C . TRP A 1 89 ? 16.887 -16.676 -1.645 1.00 67.00 89 TRP A C 1
ATOM 739 O O . TRP A 1 89 ? 18.069 -16.385 -1.489 1.00 67.00 89 TRP A O 1
ATOM 749 N N . ARG A 1 90 ? 16.492 -17.954 -1.693 1.00 70.44 90 ARG A N 1
ATOM 750 C CA . ARG A 1 90 ? 17.430 -19.089 -1.616 1.00 70.44 90 ARG A CA 1
ATOM 751 C C . ARG A 1 90 ? 18.256 -19.289 -2.889 1.00 70.44 90 ARG A C 1
ATOM 753 O O . ARG A 1 90 ? 19.266 -19.983 -2.831 1.0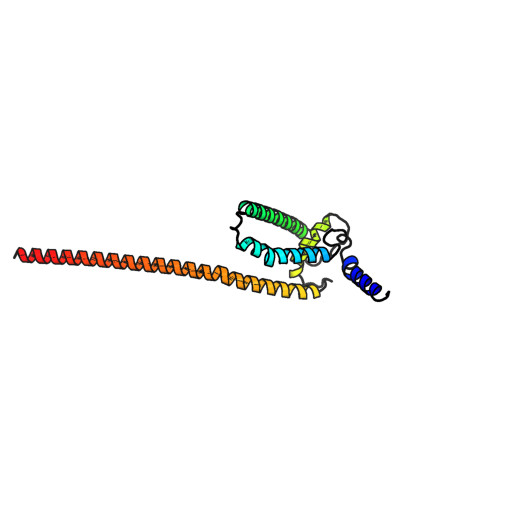0 70.44 90 ARG A O 1
ATOM 760 N N . HIS A 1 91 ? 17.832 -18.713 -4.014 1.00 66.06 91 HIS A N 1
ATOM 761 C CA . HIS A 1 91 ? 18.431 -18.932 -5.333 1.00 66.06 91 HIS A CA 1
ATOM 762 C C . HIS A 1 91 ? 19.095 -17.687 -5.944 1.00 66.06 91 HIS A C 1
ATOM 764 O O . HIS A 1 91 ? 19.830 -17.826 -6.919 1.00 66.06 91 HIS A O 1
ATOM 770 N N . CYS A 1 92 ? 18.888 -16.495 -5.378 1.00 61.31 92 CYS A N 1
ATOM 771 C CA . CYS A 1 92 ? 19.526 -15.253 -5.820 1.00 61.31 92 CYS A CA 1
ATOM 772 C C . CYS A 1 92 ? 20.639 -14.800 -4.869 1.00 61.31 92 CYS A C 1
ATOM 774 O O . CYS A 1 92 ? 20.546 -14.959 -3.654 1.00 61.31 92 CYS A O 1
ATOM 776 N N . ASN A 1 93 ? 21.674 -14.173 -5.429 1.00 61.56 93 ASN A N 1
ATOM 777 C CA . ASN A 1 93 ? 22.746 -13.550 -4.662 1.00 61.56 93 ASN A CA 1
ATOM 778 C C . ASN A 1 93 ? 22.242 -12.214 -4.079 1.00 61.56 93 ASN A C 1
ATOM 780 O O . ASN A 1 93 ? 21.891 -11.306 -4.828 1.00 61.56 93 ASN A O 1
ATOM 784 N N . TRP A 1 94 ? 22.178 -12.077 -2.751 1.00 57.72 94 TRP A N 1
ATOM 785 C CA . TRP A 1 94 ? 21.477 -10.969 -2.065 1.00 57.72 94 TRP A CA 1
ATOM 786 C C . TRP A 1 94 ? 22.171 -9.601 -2.159 1.00 57.72 94 TRP A C 1
ATOM 788 O O . TRP A 1 94 ? 21.694 -8.631 -1.573 1.00 57.72 94 TRP A O 1
ATOM 798 N N . ARG A 1 95 ? 23.327 -9.529 -2.831 1.00 57.94 95 ARG A N 1
ATOM 799 C CA . ARG A 1 95 ? 24.121 -8.300 -2.965 1.00 57.94 95 ARG A CA 1
ATOM 800 C C . ARG A 1 95 ? 23.804 -7.548 -4.250 1.00 57.94 95 ARG A C 1
ATOM 802 O O . ARG A 1 95 ? 23.427 -6.387 -4.195 1.00 57.94 95 ARG A O 1
ATOM 809 N N . CYS A 1 96 ? 23.984 -8.221 -5.381 1.00 59.94 96 CYS A N 1
ATOM 810 C CA . CYS A 1 96 ? 23.856 -7.659 -6.716 1.00 59.94 96 CYS A CA 1
ATOM 811 C C . CYS A 1 96 ? 23.356 -8.767 -7.639 1.00 59.94 96 CYS A C 1
ATOM 813 O O . CYS A 1 96 ? 24.110 -9.682 -7.967 1.00 59.94 96 CYS A O 1
ATOM 815 N N . GLN A 1 97 ? 22.084 -8.692 -8.024 1.00 58.78 97 GLN A N 1
ATOM 816 C CA . GLN A 1 97 ? 21.505 -9.541 -9.057 1.00 58.78 97 GLN A CA 1
ATOM 817 C C . GLN A 1 97 ? 20.761 -8.624 -10.033 1.00 58.78 97 GLN A C 1
ATOM 819 O O . GLN A 1 97 ? 19.735 -8.056 -9.648 1.00 58.78 97 GLN A O 1
ATOM 824 N N . PRO A 1 98 ? 21.279 -8.420 -11.257 1.00 60.53 98 PRO A N 1
ATOM 825 C CA . PRO A 1 98 ? 20.601 -7.583 -12.234 1.00 60.53 98 PRO A CA 1
ATOM 826 C C . PRO A 1 98 ? 19.264 -8.217 -12.628 1.00 60.53 98 PRO A C 1
ATOM 828 O O . PRO A 1 98 ? 19.107 -9.441 -12.615 1.00 60.53 98 PRO A O 1
ATOM 831 N N . VAL A 1 99 ? 18.292 -7.372 -12.975 1.00 61.25 99 VAL A N 1
ATOM 832 C CA . VAL A 1 99 ? 17.028 -7.836 -13.552 1.00 61.25 99 VAL A CA 1
ATOM 833 C C . VAL A 1 99 ? 17.345 -8.467 -14.900 1.00 61.25 99 VAL A C 1
ATOM 835 O O . VAL A 1 99 ? 17.822 -7.797 -15.813 1.00 61.25 99 VAL A O 1
ATOM 838 N N . ASP A 1 100 ? 17.105 -9.767 -15.005 1.00 58.25 100 ASP A N 1
ATOM 839 C CA . ASP A 1 100 ? 17.279 -10.489 -16.255 1.00 58.25 100 ASP A CA 1
ATOM 840 C C . ASP A 1 100 ? 16.017 -10.304 -17.114 1.00 58.25 100 ASP A C 1
ATOM 842 O O . ASP A 1 100 ? 14.924 -10.754 -16.757 1.00 58.25 100 ASP A O 1
ATOM 846 N N . TYR A 1 101 ? 16.155 -9.607 -18.244 1.00 59.88 101 TYR A N 1
ATOM 847 C CA . TYR A 1 101 ? 15.051 -9.291 -19.162 1.00 59.88 101 TYR A CA 1
ATOM 848 C C . TYR A 1 101 ? 14.632 -10.486 -20.037 1.00 59.88 101 TYR A C 1
ATOM 850 O O . TYR A 1 101 ? 13.766 -10.356 -20.904 1.00 59.88 101 TYR A O 1
ATOM 858 N N . SER A 1 102 ? 15.211 -11.667 -19.806 1.00 58.97 102 SER A N 1
ATOM 859 C CA . SER A 1 102 ? 14.851 -12.904 -20.494 1.00 58.97 102 SER A CA 1
ATOM 860 C C . SER A 1 102 ? 13.358 -13.242 -20.342 1.00 58.97 102 SER A C 1
ATOM 862 O O . SER A 1 102 ? 12.778 -13.223 -19.251 1.00 58.97 102 SER A O 1
ATOM 864 N N . THR A 1 103 ? 12.716 -13.604 -21.455 1.00 55.34 103 THR A N 1
ATOM 865 C CA . THR A 1 103 ? 11.275 -13.900 -21.588 1.00 55.34 103 THR A CA 1
ATOM 866 C C . THR A 1 103 ? 10.838 -15.218 -20.933 1.00 55.34 103 THR A C 1
ATOM 868 O O . THR A 1 103 ? 9.725 -15.693 -21.154 1.00 55.34 103 THR A O 1
ATOM 871 N N . SER A 1 104 ? 11.670 -15.816 -20.075 1.00 55.50 104 SER A N 1
ATOM 872 C CA . SER A 1 104 ? 11.279 -16.971 -19.264 1.00 55.50 104 SER A CA 1
ATOM 873 C C . SER A 1 104 ? 10.154 -16.617 -18.276 1.00 55.50 104 SER A C 1
ATOM 875 O O . SER A 1 104 ? 10.239 -15.654 -17.508 1.00 55.50 104 SER A O 1
ATOM 877 N N . TYR A 1 105 ? 9.106 -17.449 -18.241 1.00 52.06 105 TYR A N 1
ATOM 878 C CA . TYR A 1 105 ? 7.911 -17.287 -17.391 1.00 52.06 105 TYR A CA 1
ATOM 879 C C . TYR A 1 105 ? 8.211 -17.262 -15.881 1.00 52.06 105 TYR A C 1
ATOM 881 O O . TYR A 1 105 ? 7.414 -16.748 -15.098 1.00 52.06 105 TYR A O 1
ATOM 889 N N . LYS A 1 106 ? 9.375 -17.781 -15.468 1.00 49.59 106 LYS A N 1
ATOM 890 C CA . LYS A 1 106 ? 9.844 -17.791 -14.073 1.00 49.59 106 LYS A CA 1
ATOM 891 C C . LYS A 1 106 ? 10.140 -16.385 -13.528 1.00 49.59 106 LYS A C 1
ATOM 893 O O . LYS A 1 106 ? 10.021 -16.170 -12.329 1.00 49.59 106 LYS A O 1
ATOM 898 N N . PHE A 1 107 ? 10.464 -15.419 -14.392 1.00 49.16 107 PHE A N 1
ATOM 899 C CA . PHE A 1 107 ? 10.937 -14.089 -13.981 1.00 49.16 107 PHE A CA 1
ATOM 900 C C . PHE A 1 107 ? 9.837 -13.044 -13.768 1.00 49.16 107 PHE A C 1
ATOM 902 O O . PHE A 1 107 ? 10.067 -12.042 -13.098 1.00 49.16 107 PHE A O 1
ATOM 909 N N . TYR A 1 108 ? 8.618 -13.282 -14.258 1.00 50.81 108 TYR A N 1
ATOM 910 C CA . TYR A 1 108 ? 7.534 -12.301 -14.141 1.00 50.81 108 TYR A CA 1
ATOM 911 C C . TYR A 1 108 ? 7.059 -12.096 -12.679 1.00 50.81 108 TYR A C 1
ATOM 913 O O . TYR A 1 108 ? 6.623 -11.015 -12.295 1.00 50.81 108 TYR A O 1
ATOM 921 N N . ARG A 1 109 ? 7.235 -13.100 -11.809 1.00 51.34 109 ARG A N 1
ATOM 922 C CA . ARG A 1 109 ? 6.895 -13.017 -10.372 1.00 51.34 109 ARG A CA 1
ATOM 923 C C . ARG A 1 109 ? 7.941 -12.278 -9.532 1.00 51.34 109 ARG A C 1
ATOM 925 O O . ARG A 1 109 ? 7.659 -11.855 -8.416 1.00 51.34 109 ARG A O 1
ATOM 932 N N . ILE A 1 110 ? 9.146 -12.123 -10.076 1.00 52.56 110 ILE A N 1
ATOM 933 C CA . ILE A 1 110 ? 10.337 -11.662 -9.360 1.00 52.56 110 ILE A CA 1
ATOM 934 C C . ILE A 1 110 ? 10.364 -10.124 -9.252 1.00 52.56 110 ILE A C 1
ATOM 936 O O . ILE A 1 110 ? 10.830 -9.579 -8.254 1.00 52.56 110 ILE A O 1
ATOM 940 N N . GLN A 1 111 ? 9.779 -9.410 -10.218 1.00 52.47 111 GLN A N 1
ATOM 941 C CA . GLN A 1 111 ? 9.805 -7.943 -10.282 1.00 52.47 111 GLN A CA 1
ATOM 942 C C . GLN A 1 111 ? 9.020 -7.266 -9.145 1.00 52.47 111 GLN A C 1
ATOM 944 O O . GLN A 1 111 ? 9.502 -6.304 -8.553 1.00 52.47 111 GLN A O 1
ATOM 949 N N . PHE A 1 112 ? 7.847 -7.790 -8.778 1.00 50.56 112 PHE A N 1
ATOM 950 C CA . PHE A 1 112 ? 7.027 -7.205 -7.709 1.00 50.56 112 PHE A CA 1
ATOM 951 C C . PHE A 1 112 ? 7.590 -7.466 -6.301 1.00 50.56 112 PHE A C 1
ATOM 953 O O . PHE A 1 112 ? 7.420 -6.632 -5.414 1.00 50.56 112 PHE A O 1
ATOM 960 N N . GLY A 1 113 ? 8.297 -8.585 -6.094 1.00 53.69 113 GLY A N 1
ATOM 961 C CA . GLY A 1 113 ? 8.919 -8.923 -4.807 1.00 53.69 113 GLY A CA 1
ATOM 962 C C . GLY A 1 113 ? 10.249 -8.204 -4.558 1.00 53.69 113 GLY A C 1
ATOM 963 O O . GLY A 1 113 ? 10.517 -7.776 -3.438 1.00 53.69 113 GLY A O 1
ATOM 964 N N . ILE A 1 114 ? 11.070 -8.016 -5.598 1.00 56.28 114 ILE A N 1
ATOM 965 C CA . ILE A 1 114 ? 12.389 -7.374 -5.476 1.00 56.28 114 ILE A CA 1
ATOM 966 C C . ILE A 1 114 ? 12.270 -5.883 -5.141 1.00 56.28 114 ILE A C 1
ATOM 968 O O . ILE A 1 114 ? 13.027 -5.400 -4.303 1.00 56.28 114 ILE A O 1
ATOM 972 N N . VAL A 1 115 ? 11.302 -5.156 -5.712 1.00 56.53 115 VAL A N 1
ATOM 973 C CA . VAL A 1 115 ? 11.158 -3.700 -5.505 1.00 56.53 115 VAL A CA 1
ATOM 974 C C . VAL A 1 115 ? 10.940 -3.335 -4.033 1.00 56.53 115 VAL A C 1
ATOM 976 O O . VAL A 1 115 ? 11.414 -2.291 -3.608 1.00 56.53 115 VAL A O 1
ATOM 979 N N . PHE A 1 116 ? 10.286 -4.178 -3.229 1.00 52.47 116 PHE A N 1
ATOM 980 C CA . PHE A 1 116 ? 10.007 -3.863 -1.820 1.00 52.47 116 PHE A CA 1
ATOM 981 C C . PHE A 1 116 ? 11.231 -4.030 -0.905 1.00 52.47 116 PHE A C 1
ATOM 983 O O . PHE A 1 116 ? 11.350 -3.349 0.110 1.00 52.47 116 PHE A O 1
ATOM 990 N N . LEU A 1 117 ? 12.160 -4.914 -1.273 1.00 54.19 117 LEU A N 1
ATOM 991 C CA . LEU A 1 117 ? 13.331 -5.267 -0.459 1.00 54.19 117 LEU A CA 1
ATOM 992 C C . LEU A 1 117 ? 14.614 -4.596 -0.943 1.00 54.19 117 LEU A C 1
ATOM 994 O O . LEU A 1 117 ? 15.480 -4.263 -0.134 1.00 54.19 117 LEU A O 1
ATOM 998 N N . HIS A 1 118 ? 14.674 -4.285 -2.238 1.00 55.28 118 HIS A N 1
ATOM 999 C CA . HIS A 1 118 ? 15.742 -3.499 -2.844 1.00 55.28 118 HIS A CA 1
ATOM 1000 C C . HIS A 1 118 ? 15.826 -2.082 -2.250 1.00 55.28 118 HIS A C 1
ATOM 1002 O O . HIS A 1 118 ? 16.905 -1.498 -2.198 1.00 55.28 118 HIS A O 1
ATOM 1008 N N . GLN A 1 119 ? 14.717 -1.529 -1.739 1.00 53.38 119 GLN A N 1
ATOM 1009 C CA . GLN A 1 119 ? 14.681 -0.177 -1.162 1.00 53.38 119 GLN A CA 1
ATOM 1010 C C . GLN A 1 119 ? 15.516 -0.022 0.117 1.00 53.38 119 GLN A C 1
ATOM 1012 O O . GLN A 1 119 ? 15.950 1.083 0.433 1.00 53.38 119 GLN A O 1
ATOM 1017 N N . THR A 1 120 ? 15.794 -1.110 0.839 1.00 60.53 120 THR A N 1
ATOM 1018 C CA . THR A 1 120 ? 16.626 -1.080 2.055 1.00 60.53 120 THR A CA 1
ATOM 1019 C C . THR A 1 120 ? 18.117 -1.305 1.755 1.00 60.53 120 THR A C 1
ATOM 1021 O O . THR A 1 120 ? 18.968 -0.958 2.568 1.00 60.53 120 THR A O 1
ATOM 1024 N N . GLN A 1 121 ? 18.467 -1.832 0.575 1.00 54.41 121 GLN A N 1
ATOM 1025 C CA . GLN A 1 121 ? 19.840 -2.226 0.208 1.00 54.41 121 GLN A CA 1
ATOM 1026 C C . GLN A 1 121 ? 20.640 -1.130 -0.530 1.00 54.41 121 GLN A C 1
ATOM 1028 O O . GLN A 1 121 ? 21.837 -1.294 -0.765 1.00 54.41 121 GLN A O 1
ATOM 1033 N N . LEU A 1 122 ? 20.015 0.014 -0.839 1.00 54.19 122 LEU A N 1
ATOM 1034 C CA . LEU A 1 122 ? 20.559 1.099 -1.678 1.00 54.19 122 LEU A CA 1
ATOM 1035 C C . LEU A 1 122 ? 21.766 1.870 -1.107 1.00 54.19 122 LEU A C 1
ATOM 1037 O O . LEU A 1 122 ? 22.303 2.739 -1.792 1.00 54.19 122 LEU A O 1
ATOM 1041 N N . LEU A 1 123 ? 22.200 1.590 0.124 1.00 54.12 123 LEU A N 1
ATOM 1042 C CA . LEU A 1 123 ? 23.211 2.399 0.818 1.00 54.12 123 LEU A CA 1
ATOM 1043 C C . LEU A 1 123 ? 24.599 1.752 0.950 1.00 54.12 123 LEU A C 1
ATOM 1045 O O . LEU A 1 123 ? 25.483 2.411 1.489 1.00 54.12 123 LEU A O 1
ATOM 1049 N N . TYR A 1 124 ? 24.826 0.512 0.486 1.00 55.72 124 TYR A N 1
ATOM 1050 C CA . TYR A 1 124 ? 26.058 -0.207 0.873 1.00 55.72 124 TYR A CA 1
ATOM 1051 C C . TYR A 1 124 ? 26.780 -1.066 -0.187 1.00 55.72 124 TYR A C 1
ATOM 1053 O O . TYR A 1 124 ? 27.768 -1.704 0.165 1.00 55.72 124 TYR A O 1
ATOM 1061 N N . ASN A 1 125 ? 26.363 -1.108 -1.461 1.00 54.31 125 ASN A N 1
ATOM 1062 C CA . ASN A 1 125 ? 27.092 -1.857 -2.505 1.00 54.31 125 ASN A CA 1
ATOM 1063 C C . ASN A 1 125 ? 27.209 -1.059 -3.821 1.00 54.31 125 ASN A C 1
ATOM 1065 O O . ASN A 1 125 ? 26.254 -0.384 -4.206 1.00 54.31 125 ASN A O 1
ATOM 1069 N N . ASP A 1 126 ? 28.345 -1.186 -4.519 1.00 51.03 126 ASP A N 1
ATOM 1070 C CA . ASP A 1 126 ? 28.646 -0.604 -5.845 1.00 51.03 126 ASP A CA 1
ATOM 1071 C C . ASP A 1 126 ? 27.891 -1.319 -6.982 1.00 51.03 126 ASP A C 1
ATOM 1073 O O . ASP A 1 126 ? 28.473 -1.877 -7.909 1.00 51.03 126 ASP A O 1
ATOM 1077 N N . CYS A 1 127 ? 26.568 -1.370 -6.876 1.00 60.22 127 CYS A N 1
ATOM 1078 C CA . CYS A 1 127 ? 25.694 -1.864 -7.931 1.00 60.22 127 CYS A CA 1
ATOM 1079 C C . CYS A 1 127 ? 25.268 -0.677 -8.815 1.00 60.22 127 CYS A C 1
ATOM 1081 O O . CYS A 1 127 ? 24.909 0.371 -8.276 1.00 60.22 127 CYS A O 1
ATOM 1083 N N . ASP A 1 128 ? 25.241 -0.853 -10.142 1.00 60.56 128 ASP A N 1
ATOM 1084 C CA . ASP A 1 128 ? 24.826 0.126 -11.179 1.00 60.56 128 ASP A CA 1
ATOM 1085 C C . ASP A 1 128 ? 23.325 0.509 -11.121 1.00 60.56 128 ASP A C 1
ATOM 1087 O O . ASP A 1 128 ? 22.662 0.776 -12.124 1.00 60.56 128 ASP A O 1
ATOM 1091 N N . PHE A 1 129 ? 22.732 0.507 -9.928 1.00 59.16 129 PHE A N 1
ATOM 1092 C CA . PHE A 1 129 ? 21.354 0.907 -9.718 1.00 59.16 129 PHE A CA 1
ATOM 1093 C C . PHE A 1 129 ? 21.268 2.420 -9.461 1.00 59.16 129 PHE A C 1
ATOM 1095 O O . PHE A 1 129 ? 22.042 2.963 -8.664 1.00 59.16 129 PHE A O 1
ATOM 1102 N N . PRO A 1 130 ? 20.310 3.133 -10.079 1.00 63.66 130 PRO A N 1
ATOM 1103 C CA . PRO A 1 130 ? 20.171 4.573 -9.925 1.00 63.66 130 PRO A CA 1
ATOM 1104 C C . PRO A 1 130 ? 19.960 4.996 -8.465 1.00 63.66 130 PRO A C 1
ATOM 1106 O O . PRO A 1 130 ? 18.886 4.813 -7.883 1.00 63.66 130 PRO A O 1
ATOM 1109 N N . ARG A 1 131 ? 20.969 5.659 -7.889 1.00 63.47 131 ARG A N 1
ATOM 1110 C CA . ARG A 1 131 ? 20.939 6.216 -6.522 1.00 63.47 131 ARG A CA 1
ATOM 1111 C C . ARG A 1 131 ? 19.818 7.234 -6.295 1.00 63.47 131 ARG A C 1
ATOM 1113 O O . ARG A 1 131 ? 19.404 7.438 -5.157 1.00 63.47 131 ARG A O 1
ATOM 1120 N N . TRP A 1 132 ? 19.297 7.841 -7.364 1.00 67.19 132 TRP A N 1
ATOM 1121 C CA . TRP A 1 132 ? 18.181 8.787 -7.292 1.00 67.19 132 TRP A CA 1
ATOM 1122 C C . TRP A 1 132 ? 16.900 8.150 -6.738 1.00 67.19 132 TRP A C 1
ATOM 1124 O O . TRP A 1 132 ? 16.108 8.841 -6.107 1.00 67.19 132 TRP A O 1
ATOM 1134 N N . SER A 1 133 ? 16.715 6.836 -6.895 1.00 65.38 133 SER A N 1
ATOM 1135 C CA . SER A 1 133 ? 15.568 6.108 -6.331 1.00 65.38 133 SER A CA 1
ATOM 1136 C C . SER A 1 133 ? 15.452 6.262 -4.806 1.00 65.38 133 SER A C 1
ATOM 1138 O O . SER A 1 133 ? 14.354 6.464 -4.290 1.00 65.38 133 SER A O 1
ATOM 1140 N N . ALA A 1 134 ? 16.579 6.281 -4.083 1.00 64.19 134 ALA A N 1
ATOM 1141 C CA . ALA A 1 134 ? 16.607 6.487 -2.634 1.00 64.19 134 ALA A CA 1
ATOM 1142 C C . ALA A 1 134 ? 16.075 7.874 -2.228 1.00 64.19 134 ALA A C 1
ATOM 1144 O O . ALA A 1 134 ? 15.434 8.009 -1.184 1.00 64.19 134 ALA A O 1
ATOM 1145 N N . ALA A 1 135 ? 16.284 8.892 -3.070 1.00 72.31 135 ALA A N 1
ATOM 1146 C CA . ALA A 1 135 ? 15.794 10.248 -2.829 1.00 72.31 135 ALA A CA 1
ATOM 1147 C C . ALA A 1 135 ? 14.260 10.343 -2.882 1.00 72.31 135 ALA A C 1
ATOM 1149 O O . ALA A 1 135 ? 13.691 11.210 -2.226 1.00 72.31 135 ALA A O 1
ATOM 1150 N N . PHE A 1 136 ? 13.582 9.439 -3.599 1.00 72.00 136 PHE A N 1
ATOM 1151 C CA . PHE A 1 136 ? 12.116 9.374 -3.631 1.00 72.00 136 PHE A CA 1
ATOM 1152 C C . PHE A 1 136 ? 11.539 8.477 -2.531 1.00 72.00 136 PHE A C 1
ATOM 1154 O O . PHE A 1 136 ? 10.465 8.758 -1.998 1.00 72.00 136 PHE A O 1
ATOM 1161 N N . THR A 1 137 ? 12.256 7.424 -2.141 1.00 69.88 137 THR A N 1
ATOM 1162 C CA . THR A 1 137 ? 11.776 6.472 -1.131 1.00 69.88 137 THR A CA 1
ATOM 1163 C C . THR A 1 137 ? 11.868 7.018 0.295 1.00 69.88 137 THR A C 1
ATOM 1165 O O . THR A 1 137 ? 10.947 6.818 1.090 1.00 69.88 137 THR A O 1
ATOM 1168 N N . LEU A 1 138 ? 12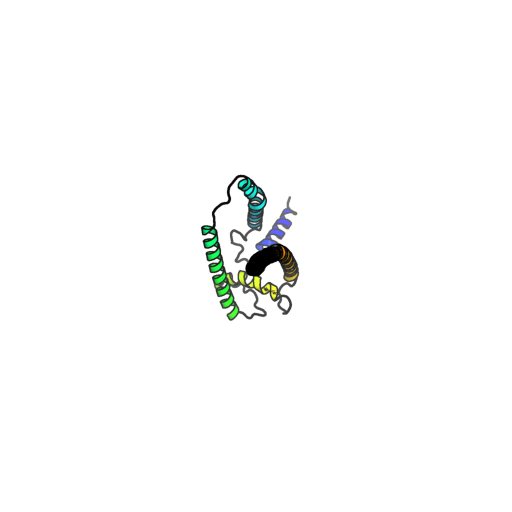.950 7.726 0.637 1.00 74.06 138 LEU A N 1
ATOM 1169 C CA . LEU A 1 138 ? 13.165 8.231 1.997 1.00 74.06 138 LEU A CA 1
ATOM 1170 C C . LEU A 1 138 ? 12.083 9.231 2.454 1.00 74.06 138 LEU A C 1
ATOM 1172 O O . LEU A 1 138 ? 11.545 9.041 3.547 1.00 74.06 138 LEU A O 1
ATOM 1176 N N . PRO A 1 139 ? 11.675 10.235 1.649 1.00 83.88 139 PRO A N 1
ATOM 1177 C CA . PRO A 1 139 ? 10.577 11.127 2.022 1.00 83.88 139 PRO A CA 1
ATOM 1178 C C . PRO A 1 139 ? 9.248 10.392 2.237 1.00 83.88 139 PRO A C 1
ATOM 1180 O O . PRO A 1 139 ? 8.517 10.705 3.176 1.00 83.88 139 PRO A O 1
ATOM 1183 N N . ASN A 1 140 ? 8.954 9.379 1.414 1.00 76.12 140 ASN A N 1
ATOM 1184 C CA . ASN A 1 140 ? 7.740 8.571 1.540 1.00 76.12 140 ASN A CA 1
ATOM 1185 C C . ASN A 1 140 ? 7.710 7.798 2.874 1.00 76.12 140 ASN A C 1
ATOM 1187 O O . ASN A 1 140 ? 6.697 7.785 3.572 1.00 76.12 140 ASN A O 1
ATOM 1191 N N . ALA A 1 141 ? 8.843 7.214 3.278 1.00 77.44 141 ALA A N 1
ATOM 1192 C CA . ALA A 1 141 ? 8.969 6.522 4.560 1.00 77.44 141 ALA A CA 1
ATOM 1193 C C . ALA A 1 141 ? 8.795 7.470 5.762 1.00 77.44 141 ALA A C 1
ATOM 1195 O O . ALA A 1 141 ? 8.095 7.131 6.717 1.00 77.44 141 ALA A O 1
ATOM 1196 N N . VAL A 1 142 ? 9.379 8.672 5.701 1.00 83.19 142 VAL A N 1
ATOM 1197 C CA . VAL A 1 142 ? 9.235 9.700 6.748 1.00 83.19 142 VAL A CA 1
ATOM 1198 C C . VAL A 1 142 ? 7.779 10.154 6.880 1.00 83.19 142 VAL A C 1
ATOM 1200 O O . VAL A 1 142 ? 7.268 10.259 7.997 1.00 83.19 142 VAL A O 1
ATOM 1203 N N . PHE A 1 143 ? 7.089 10.373 5.758 1.00 86.94 143 PHE A N 1
ATOM 1204 C CA . PHE A 1 143 ? 5.672 10.737 5.744 1.00 86.94 143 PHE A CA 1
ATOM 1205 C C . PHE A 1 143 ? 4.801 9.673 6.424 1.00 86.94 143 PHE A C 1
ATOM 1207 O O . PHE A 1 143 ? 4.029 9.994 7.332 1.00 86.94 143 PHE A O 1
ATOM 1214 N N . PHE A 1 144 ? 4.966 8.399 6.055 1.00 82.88 144 PHE A N 1
ATOM 1215 C CA . PHE A 1 144 ? 4.231 7.311 6.700 1.00 82.88 144 PHE A CA 1
ATOM 1216 C C . PHE A 1 144 ? 4.573 7.183 8.182 1.00 82.88 144 PHE A C 1
ATOM 1218 O O . PHE A 1 144 ? 3.661 7.055 8.996 1.00 82.88 144 PHE A O 1
ATOM 1225 N N . TYR A 1 145 ? 5.851 7.271 8.557 1.00 81.75 145 TYR A N 1
ATOM 1226 C CA . TYR A 1 145 ? 6.254 7.248 9.961 1.00 81.75 145 TYR A CA 1
ATOM 1227 C C . TYR A 1 145 ? 5.538 8.334 10.772 1.00 81.75 145 TYR A C 1
ATOM 1229 O O . TYR A 1 145 ? 5.002 8.041 11.838 1.00 81.75 145 TYR A O 1
ATOM 1237 N N . PHE A 1 146 ? 5.454 9.565 10.257 1.00 87.94 146 PHE A N 1
ATOM 1238 C CA . PHE A 1 146 ? 4.750 10.652 10.938 1.00 87.94 146 PHE A CA 1
ATOM 1239 C C . PHE A 1 146 ? 3.248 10.373 11.087 1.00 87.94 146 PHE A C 1
ATOM 1241 O O . PHE A 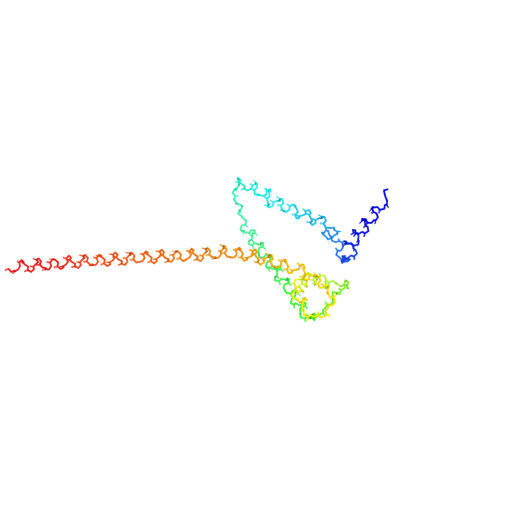1 146 ? 2.705 10.525 12.184 1.00 87.94 146 PHE A O 1
ATOM 1248 N N . LEU A 1 147 ? 2.584 9.921 10.015 1.00 84.88 147 LEU A N 1
ATOM 1249 C CA . LEU A 1 147 ? 1.163 9.561 10.050 1.00 84.88 147 LEU A CA 1
ATOM 1250 C C . LEU A 1 147 ? 0.880 8.459 11.077 1.00 84.88 147 LEU A C 1
ATOM 1252 O O . LEU A 1 147 ? -0.027 8.592 11.901 1.00 84.88 147 LEU A O 1
ATOM 1256 N N . PHE A 1 148 ? 1.674 7.387 11.055 1.00 81.81 148 PHE A N 1
ATOM 1257 C CA . PHE A 1 148 ? 1.519 6.269 11.979 1.00 81.81 148 PHE A CA 1
ATOM 1258 C C . PHE A 1 148 ? 1.867 6.654 13.411 1.00 81.81 148 PHE A C 1
ATOM 1260 O O . PHE A 1 148 ? 1.151 6.247 14.319 1.00 81.81 148 PHE A O 1
ATOM 1267 N N . ASN A 1 149 ? 2.905 7.460 13.635 1.00 72.12 149 ASN A N 1
ATOM 1268 C CA . ASN A 1 149 ? 3.262 7.931 14.969 1.00 72.12 149 ASN A CA 1
ATOM 1269 C C . ASN A 1 149 ? 2.140 8.793 15.573 1.00 72.12 149 ASN A C 1
ATOM 1271 O O . ASN A 1 149 ? 1.756 8.579 16.721 1.00 72.12 149 ASN A O 1
ATOM 1275 N N . ASN A 1 150 ? 1.554 9.706 14.789 1.00 84.62 150 ASN A N 1
ATOM 1276 C CA . ASN A 1 150 ? 0.408 10.512 15.219 1.00 84.62 150 ASN A CA 1
ATOM 1277 C C . ASN A 1 150 ? -0.799 9.623 15.582 1.00 84.62 150 ASN A C 1
ATOM 1279 O O . ASN A 1 150 ? -1.325 9.691 16.696 1.00 84.62 150 ASN A O 1
ATOM 1283 N N . PHE A 1 151 ? -1.173 8.703 14.687 1.00 85.19 151 PHE A N 1
ATOM 1284 C CA . PHE A 1 151 ? -2.269 7.760 14.915 1.00 85.19 151 PHE A CA 1
ATOM 1285 C C . PHE A 1 151 ? -2.036 6.829 16.119 1.00 85.19 151 PHE A C 1
ATOM 1287 O O . PHE A 1 151 ? -2.959 6.580 16.903 1.00 85.19 151 PHE A O 1
ATOM 1294 N N . TYR A 1 152 ? -0.818 6.302 16.269 1.00 76.62 15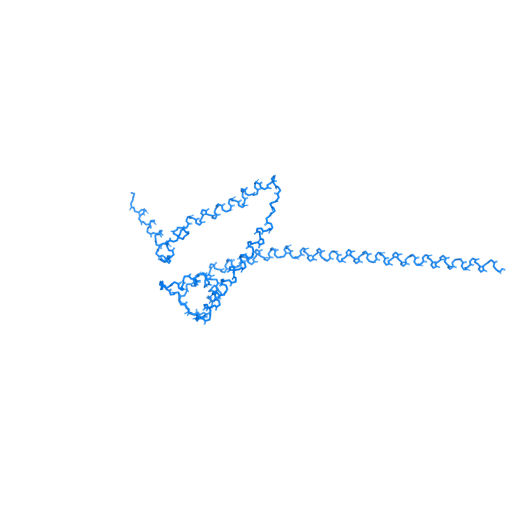2 TYR A N 1
ATOM 1295 C CA . TYR A 1 152 ? -0.447 5.373 17.335 1.00 76.62 152 TYR A CA 1
ATOM 1296 C C . TYR A 1 152 ? -0.594 6.037 18.700 1.00 76.62 152 TYR A C 1
ATOM 1298 O O . TYR A 1 152 ? -1.256 5.487 19.583 1.00 76.62 152 TYR A O 1
ATOM 1306 N N . GLN A 1 153 ? -0.054 7.250 18.845 1.00 74.56 153 GLN A N 1
ATOM 1307 C CA . GLN A 1 153 ? -0.189 8.019 20.076 1.00 74.56 153 GLN A CA 1
ATOM 1308 C C . GLN A 1 153 ? -1.664 8.284 20.390 1.00 74.56 153 GLN A C 1
ATOM 1310 O O . GLN A 1 153 ? -2.120 7.957 21.483 1.00 74.56 153 GLN A O 1
ATOM 1315 N N . GLN A 1 154 ? -2.452 8.752 19.420 1.00 83.81 154 GLN A N 1
ATOM 1316 C CA . GLN A 1 154 ? -3.873 9.046 19.629 1.00 83.81 154 GLN A CA 1
ATOM 1317 C C . GLN A 1 154 ? -4.703 7.811 20.038 1.00 83.81 154 GLN A C 1
ATOM 1319 O O . GLN A 1 154 ? -5.600 7.908 20.879 1.00 83.81 154 GLN A O 1
ATOM 1324 N N . SER A 1 155 ? -4.422 6.641 19.460 1.00 81.50 155 SER A N 1
ATOM 1325 C CA . SER A 1 155 ? -5.244 5.433 19.645 1.00 81.50 155 SER A CA 1
ATOM 1326 C C . SER A 1 155 ? -4.841 4.585 20.852 1.00 81.50 155 SER A C 1
ATOM 1328 O O . SER A 1 155 ? -5.677 3.892 21.440 1.00 81.50 155 SER A O 1
ATOM 1330 N N . TYR A 1 156 ? -3.560 4.598 21.221 1.00 76.69 156 TYR A N 1
ATOM 1331 C CA . TYR A 1 156 ? -3.037 3.763 22.303 1.00 76.69 156 TYR A CA 1
ATOM 1332 C C . TYR A 1 156 ? -2.787 4.551 23.594 1.00 76.69 156 TYR A C 1
ATOM 1334 O O . TYR A 1 156 ? -3.039 4.002 24.667 1.00 76.69 156 TYR A O 1
ATOM 1342 N N . SER A 1 157 ? -2.414 5.837 23.525 1.00 75.00 157 SER A N 1
ATOM 1343 C CA . SER A 1 157 ? -2.268 6.684 24.724 1.00 75.00 157 SER A CA 1
ATOM 1344 C C . SER A 1 157 ? -3.606 6.870 25.448 1.00 75.00 157 SER A C 1
ATOM 1346 O O . SER A 1 157 ? -3.709 6.638 26.651 1.00 75.00 157 SER A O 1
ATOM 1348 N N . ASN A 1 158 ? -4.682 7.147 24.702 1.00 70.25 158 ASN A N 1
ATOM 1349 C CA . ASN A 1 158 ? -6.021 7.322 25.277 1.00 70.25 158 ASN A CA 1
ATOM 1350 C C . ASN A 1 158 ? -6.578 6.040 25.915 1.00 70.25 158 ASN A C 1
ATOM 1352 O O . ASN A 1 158 ? -7.298 6.109 26.910 1.00 70.25 158 ASN A O 1
ATOM 1356 N N . ARG A 1 159 ? -6.228 4.858 25.385 1.00 75.00 159 ARG A N 1
ATOM 1357 C CA . ARG A 1 159 ? -6.606 3.582 26.013 1.00 75.00 159 ARG A CA 1
ATOM 1358 C C . ARG A 1 159 ? -5.873 3.358 27.327 1.00 75.00 159 ARG A C 1
ATOM 1360 O O . ARG A 1 159 ? -6.507 2.914 28.275 1.00 75.00 159 ARG A O 1
ATOM 1367 N N . LYS A 1 160 ? -4.587 3.711 27.397 1.00 74.06 160 LYS A N 1
ATOM 1368 C CA . LYS A 1 160 ? -3.815 3.654 28.642 1.00 74.06 160 LYS A CA 1
ATOM 1369 C C . LYS A 1 160 ? -4.435 4.555 29.715 1.00 74.06 160 LYS A C 1
ATOM 1371 O O . LYS A 1 160 ? -4.726 4.067 30.798 1.00 74.06 160 LYS A O 1
ATOM 1376 N N . ASN A 1 161 ? -4.756 5.804 29.370 1.00 76.19 161 ASN A N 1
ATOM 1377 C CA . ASN A 1 161 ? -5.404 6.743 30.293 1.00 76.19 161 ASN A CA 1
ATOM 1378 C C . ASN A 1 161 ? -6.760 6.219 30.793 1.00 76.19 161 ASN A C 1
ATOM 1380 O O . ASN A 1 161 ? -7.007 6.232 31.993 1.00 76.19 161 ASN A O 1
ATOM 1384 N N . LYS A 1 162 ? -7.596 5.665 29.902 1.00 81.62 162 LYS A N 1
ATOM 1385 C CA . LYS A 1 162 ? -8.884 5.060 30.278 1.00 81.62 162 LYS A CA 1
ATOM 1386 C C . LYS A 1 162 ? -8.723 3.834 31.185 1.00 81.62 162 LYS A C 1
ATOM 1388 O O . LYS A 1 162 ? -9.502 3.647 32.113 1.00 81.62 162 LYS A O 1
ATOM 1393 N N . SER A 1 163 ? -7.728 2.986 30.927 1.00 78.81 163 SER A N 1
ATOM 1394 C CA . SER A 1 163 ? -7.408 1.849 31.798 1.00 78.81 163 SER A CA 1
ATOM 1395 C C . SER A 1 163 ? -6.892 2.292 33.170 1.00 78.81 163 SER A C 1
ATOM 1397 O O . SER A 1 163 ? -7.201 1.644 34.166 1.00 78.81 163 SER A O 1
ATOM 1399 N N . ASP A 1 164 ? -6.133 3.385 33.233 1.00 84.00 164 ASP A N 1
ATOM 1400 C CA . ASP A 1 164 ? -5.618 3.950 34.482 1.00 84.00 164 ASP A CA 1
ATOM 1401 C C . ASP A 1 164 ? -6.718 4.684 35.279 1.00 84.00 164 ASP A C 1
ATOM 1403 O O . ASP A 1 164 ? -6.712 4.645 36.508 1.00 84.00 164 ASP A O 1
ATOM 1407 N N . GLU A 1 165 ? -7.698 5.293 34.603 1.00 86.62 165 GLU A N 1
ATOM 1408 C CA . GLU A 1 165 ? -8.910 5.862 35.216 1.00 86.62 165 GLU A CA 1
ATOM 1409 C C . GLU A 1 165 ? -9.812 4.782 35.824 1.00 86.62 165 GLU A C 1
ATOM 1411 O O . GLU A 1 165 ? -10.183 4.900 36.989 1.00 86.62 165 GLU A O 1
ATOM 1416 N N . LEU A 1 166 ? -10.078 3.691 35.093 1.00 89.62 166 LEU A N 1
ATOM 1417 C CA . LEU A 1 166 ? -10.859 2.552 35.597 1.00 89.62 166 LEU A CA 1
ATOM 1418 C C . LEU A 1 166 ? -10.226 1.940 36.856 1.00 89.62 166 LEU A C 1
ATOM 1420 O O . LEU A 1 166 ? -10.925 1.665 37.826 1.00 89.62 166 LEU A O 1
ATOM 1424 N N . LYS A 1 167 ? -8.893 1.802 36.884 1.00 89.12 167 LYS A N 1
ATOM 1425 C CA . LYS A 1 167 ? -8.166 1.324 38.073 1.00 89.12 167 LYS A CA 1
ATOM 1426 C C . LYS A 1 167 ? -8.276 2.283 39.261 1.00 89.12 167 LYS A C 1
ATOM 1428 O O . LYS A 1 167 ? -8.357 1.829 40.398 1.00 89.12 167 LYS A O 1
ATOM 1433 N N . LYS A 1 168 ? -8.278 3.601 39.023 1.00 88.56 168 LYS A N 1
ATOM 1434 C CA . LYS A 1 168 ? -8.451 4.608 40.085 1.00 88.56 168 LYS A CA 1
ATOM 1435 C C . LYS A 1 168 ? -9.871 4.614 40.650 1.00 88.56 168 LYS A C 1
ATOM 1437 O O . LYS A 1 168 ? -10.016 4.751 41.862 1.00 88.56 168 LYS A O 1
ATOM 1442 N N . GLU A 1 169 ? -10.894 4.458 39.810 1.00 87.38 169 GLU A N 1
ATOM 1443 C CA . GLU A 1 169 ? -12.288 4.320 40.260 1.00 87.38 169 GLU A CA 1
ATOM 1444 C C . GLU A 1 169 ? -12.484 3.056 41.102 1.00 87.38 169 GLU A C 1
ATOM 1446 O O . GLU A 1 169 ? -13.089 3.121 42.173 1.00 87.38 169 GLU A O 1
ATOM 1451 N N . GLU A 1 170 ? -11.907 1.933 40.673 1.00 87.44 170 GLU A N 1
ATOM 1452 C CA . GLU A 1 170 ? -11.977 0.658 41.394 1.00 87.44 170 GLU A CA 1
ATOM 1453 C C . GLU A 1 170 ? -11.286 0.753 42.769 1.00 87.44 170 GLU A C 1
ATOM 1455 O O . GLU A 1 170 ? -11.849 0.346 43.785 1.00 87.44 170 GLU A O 1
ATOM 1460 N N . GLN A 1 171 ? -10.120 1.407 42.832 1.00 87.12 171 GLN A N 1
ATOM 1461 C CA . GLN A 1 171 ? -9.361 1.624 44.069 1.00 87.12 171 GLN A CA 1
ATOM 1462 C C . GLN A 1 171 ? -10.012 2.656 45.013 1.00 87.12 171 GLN A C 1
ATOM 1464 O O . GLN A 1 171 ? -9.916 2.545 46.239 1.00 87.12 171 GLN A O 1
ATOM 1469 N N . HIS A 1 172 ? -10.697 3.668 44.472 1.00 87.81 172 HIS A N 1
ATOM 1470 C CA . HIS A 1 172 ? -11.474 4.614 45.274 1.00 87.81 172 HIS A CA 1
ATOM 1471 C C . HIS A 1 172 ? -12.725 3.949 45.860 1.00 87.81 172 HIS A C 1
ATOM 1473 O O . HIS A 1 172 ? -13.026 4.152 47.035 1.00 87.81 172 HIS A O 1
ATOM 1479 N N . SER A 1 173 ? -13.408 3.109 45.075 1.00 85.56 173 SER A N 1
ATOM 1480 C CA . SER A 1 173 ? -14.572 2.347 45.529 1.00 85.56 173 SER A CA 1
ATOM 1481 C C . SER A 1 173 ? -14.205 1.361 46.641 1.00 85.56 173 SER A C 1
ATOM 1483 O O . SER A 1 173 ? -14.859 1.376 47.681 1.00 85.56 173 SER A O 1
ATOM 1485 N N . SER A 1 174 ? -13.111 0.601 46.504 1.00 83.31 174 SER A N 1
ATOM 1486 C CA . SER A 1 174 ? -12.652 -0.311 47.564 1.00 83.31 174 SER A CA 1
ATOM 1487 C C . SER A 1 174 ? -12.310 0.433 48.862 1.00 83.31 174 SER A C 1
ATOM 1489 O O . SER A 1 174 ? -12.750 0.038 49.936 1.00 83.31 174 SER A O 1
ATOM 1491 N N . THR A 1 175 ? -11.642 1.588 48.766 1.00 85.12 175 THR A N 1
ATOM 1492 C CA . THR A 1 175 ? -11.301 2.418 49.938 1.00 85.12 175 THR A CA 1
ATOM 1493 C C . THR A 1 175 ? -12.544 2.973 50.654 1.00 85.12 175 THR A C 1
ATOM 1495 O O . THR A 1 175 ? -12.556 3.113 51.879 1.00 85.12 175 THR A O 1
ATOM 1498 N N . ILE A 1 176 ? -13.599 3.320 49.907 1.00 87.25 176 ILE A N 1
ATOM 1499 C CA . ILE A 1 176 ? -14.874 3.792 50.475 1.00 87.25 176 ILE A CA 1
ATOM 1500 C C . ILE A 1 176 ? -15.570 2.651 51.230 1.00 87.25 176 ILE A C 1
ATOM 1502 O O . ILE A 1 176 ? -16.076 2.881 52.331 1.00 87.25 176 ILE A O 1
ATOM 1506 N N . MET A 1 177 ? -15.564 1.437 50.669 1.00 84.81 177 MET A N 1
ATOM 1507 C CA . MET A 1 177 ? -16.169 0.257 51.293 1.00 84.81 177 MET A CA 1
ATOM 1508 C C . MET A 1 177 ? -15.440 -0.132 52.585 1.00 84.81 177 MET A C 1
ATOM 1510 O O . MET A 1 177 ? -16.090 -0.241 53.623 1.00 84.81 177 MET A O 1
ATOM 1514 N N . ASP A 1 178 ? -14.103 -0.172 52.574 1.00 87.19 178 ASP A N 1
ATOM 1515 C CA . ASP A 1 178 ? -13.288 -0.454 53.768 1.00 87.19 178 ASP A CA 1
ATOM 1516 C C . ASP A 1 178 ? -13.539 0.563 54.895 1.00 87.19 178 ASP A C 1
ATOM 1518 O O . ASP A 1 178 ? -13.541 0.235 56.086 1.00 87.19 178 ASP A O 1
ATOM 1522 N N . LYS A 1 179 ? -13.762 1.834 54.536 1.00 85.75 179 LYS A N 1
ATOM 1523 C CA . LYS A 1 179 ? -14.065 2.898 55.500 1.00 85.75 179 LYS A CA 1
ATOM 1524 C C . LYS A 1 179 ? -15.469 2.754 56.085 1.00 85.75 179 LYS A C 1
ATOM 1526 O O . LYS A 1 179 ? -15.672 3.081 57.254 1.00 85.75 179 LYS A O 1
ATOM 1531 N N . TYR A 1 180 ? -16.439 2.303 55.294 1.00 82.25 180 TYR A N 1
ATOM 1532 C CA . TYR A 1 180 ? -17.804 2.068 55.764 1.00 82.25 180 TYR A CA 1
ATOM 1533 C C . TYR A 1 180 ? -17.863 0.869 56.716 1.00 82.25 180 TYR A C 1
ATOM 1535 O O . TYR A 1 180 ? -18.483 0.955 57.775 1.00 82.25 180 TYR A O 1
ATOM 1543 N N . GLU A 1 181 ? -17.146 -0.204 56.384 1.00 83.81 181 GLU A N 1
ATOM 1544 C CA . GLU A 1 181 ? -17.059 -1.423 57.190 1.00 83.81 181 GLU A CA 1
ATOM 1545 C C . GLU A 1 181 ? -16.389 -1.153 58.547 1.00 83.81 181 GLU A C 1
ATOM 1547 O O . GLU A 1 181 ? -16.998 -1.400 59.587 1.00 83.81 181 GLU A O 1
ATOM 1552 N N . ASN A 1 182 ? -15.239 -0.464 58.559 1.00 80.56 182 ASN A N 1
ATOM 1553 C CA . ASN A 1 182 ? -14.582 -0.030 59.801 1.00 80.56 182 ASN A CA 1
ATOM 1554 C C . ASN A 1 182 ? -15.464 0.878 60.679 1.00 80.56 182 ASN A C 1
ATOM 1556 O O . ASN A 1 182 ? -15.426 0.801 61.909 1.00 80.56 182 ASN A O 1
ATOM 1560 N N . ASN A 1 183 ? -16.245 1.782 60.075 1.00 78.50 183 ASN A N 1
ATOM 1561 C CA . ASN A 1 183 ? -17.135 2.662 60.838 1.00 78.50 183 ASN A CA 1
ATOM 1562 C C . ASN A 1 183 ? -18.306 1.888 61.462 1.00 78.50 183 ASN A C 1
ATOM 1564 O O . ASN A 1 183 ? -18.675 2.176 62.601 1.00 78.50 183 ASN A O 1
ATOM 1568 N N . ASN A 1 184 ? -18.860 0.899 60.756 1.00 75.75 184 ASN A N 1
ATOM 1569 C CA . ASN A 1 184 ? -19.926 0.045 61.282 1.00 75.75 184 ASN A CA 1
ATOM 1570 C C . ASN A 1 184 ? -19.437 -0.834 62.438 1.00 75.75 184 ASN A C 1
ATOM 1572 O O . ASN A 1 184 ? -20.085 -0.856 63.487 1.00 75.75 184 ASN A O 1
ATOM 1576 N N . GLU A 1 185 ? -18.264 -1.460 62.300 1.00 79.50 185 GLU A N 1
ATOM 1577 C CA . GLU A 1 185 ? -17.650 -2.243 63.380 1.00 79.50 185 GLU A CA 1
ATOM 1578 C C . GLU A 1 185 ? -17.428 -1.383 64.634 1.00 79.50 185 GLU A C 1
ATOM 1580 O O . GLU A 1 185 ? -17.763 -1.781 65.753 1.00 79.50 185 GLU A O 1
ATOM 1585 N N . LYS A 1 186 ? -16.961 -0.140 64.457 1.00 75.56 186 LYS A N 1
ATOM 1586 C CA . LYS A 1 186 ? -16.749 0.807 65.562 1.00 75.56 186 LYS A CA 1
ATOM 1587 C C . LYS A 1 186 ? -18.054 1.249 66.238 1.00 75.56 186 LYS A C 1
ATOM 1589 O O . LYS A 1 186 ? -18.077 1.459 67.453 1.00 75.56 186 LYS A O 1
ATOM 1594 N N . CYS A 1 187 ? -19.148 1.375 65.486 1.00 61.38 187 CYS A N 1
ATOM 1595 C CA . CYS A 1 187 ? -20.475 1.669 66.034 1.00 61.38 187 CYS A CA 1
ATOM 1596 C C . CYS A 1 187 ? -21.040 0.498 66.850 1.00 61.38 187 CYS A C 1
ATOM 1598 O O . CYS A 1 187 ? -21.625 0.724 67.911 1.00 61.38 187 CYS A O 1
ATOM 1600 N N . GLN A 1 188 ? -20.834 -0.741 66.401 1.00 69.19 188 GLN A N 1
ATOM 1601 C CA . GLN A 1 188 ? -21.254 -1.935 67.139 1.00 69.19 188 GLN A CA 1
ATOM 1602 C C . GLN A 1 188 ? -20.448 -2.129 68.425 1.00 69.19 188 GLN A C 1
ATOM 1604 O O . GLN A 1 188 ? -21.041 -2.397 69.471 1.00 69.19 188 GLN A O 1
ATOM 1609 N N . GLN A 1 189 ? -19.135 -1.893 68.387 1.00 70.50 189 GLN A N 1
ATOM 1610 C CA . GLN A 1 189 ? -18.278 -1.961 69.571 1.00 70.50 189 GLN A CA 1
ATOM 1611 C C . GLN A 1 189 ? -18.726 -0.962 70.654 1.00 70.50 189 GLN A C 1
ATOM 1613 O O . GLN A 1 189 ? -18.976 -1.351 71.791 1.00 70.50 189 GLN A O 1
ATOM 1618 N N . ASN A 1 190 ? -18.952 0.305 70.282 1.00 69.44 190 ASN A N 1
ATOM 1619 C CA . ASN A 1 190 ? -19.424 1.333 71.218 1.00 69.44 190 ASN A CA 1
ATOM 1620 C C . ASN A 1 190 ? -20.811 1.020 71.803 1.00 69.44 190 ASN A C 1
ATOM 1622 O O . ASN A 1 190 ? -21.083 1.344 72.961 1.00 69.44 190 ASN A O 1
ATOM 1626 N N . SER A 1 191 ? -21.703 0.407 71.019 1.00 71.81 191 SER A N 1
ATOM 1627 C CA . SER A 1 191 ? -23.032 0.014 71.502 1.00 71.81 191 SER A CA 1
ATOM 1628 C C . SER A 1 191 ? -22.940 -1.109 72.542 1.00 71.81 191 SER A C 1
ATOM 1630 O O . SER A 1 191 ? -23.584 -1.038 73.591 1.00 71.81 191 SER A O 1
ATOM 1632 N N . ASN A 1 192 ? -22.063 -2.088 72.303 1.00 71.38 192 ASN A N 1
ATOM 1633 C CA . ASN A 1 192 ? -21.800 -3.189 73.227 1.00 71.38 192 ASN A CA 1
ATOM 1634 C C . ASN A 1 192 ? -21.123 -2.708 74.518 1.00 71.38 192 ASN A C 1
ATOM 1636 O O . ASN A 1 192 ? -21.572 -3.064 75.607 1.00 71.38 192 ASN A O 1
ATOM 1640 N N . ASP A 1 193 ? -20.119 -1.834 74.420 1.00 77.25 193 ASP A N 1
ATOM 1641 C CA . ASP A 1 193 ? -19.440 -1.261 75.588 1.00 77.25 193 ASP A CA 1
ATOM 1642 C C . ASP A 1 193 ? -20.409 -0.434 76.452 1.00 77.25 193 ASP A C 1
ATOM 1644 O O . ASP A 1 193 ? -20.407 -0.528 77.682 1.00 77.25 193 ASP A O 1
ATOM 1648 N N . THR A 1 194 ? -21.322 0.315 75.823 1.00 78.44 194 THR A N 1
ATOM 1649 C CA . THR A 1 194 ? -22.352 1.089 76.540 1.00 78.44 194 THR A CA 1
ATOM 1650 C C . THR A 1 194 ? -23.360 0.175 77.247 1.00 78.44 194 THR A C 1
ATOM 1652 O O . THR A 1 194 ? -23.751 0.443 78.386 1.00 78.44 194 THR A O 1
ATOM 1655 N N . ALA A 1 195 ? -23.762 -0.930 76.611 1.00 72.44 195 ALA A N 1
ATOM 1656 C CA . ALA A 1 195 ? -24.661 -1.915 77.207 1.00 72.44 195 ALA A CA 1
ATOM 1657 C C . ALA A 1 195 ? -24.029 -2.607 78.431 1.00 72.44 195 ALA A C 1
ATOM 1659 O O . ALA A 1 195 ? -24.685 -2.732 79.466 1.00 72.44 195 ALA A O 1
ATOM 1660 N N . VAL A 1 196 ? -22.748 -2.982 78.360 1.00 74.94 196 VAL A N 1
ATOM 1661 C CA . VAL A 1 196 ? -22.008 -3.598 79.478 1.00 74.94 196 VAL A CA 1
ATOM 1662 C C . VAL A 1 196 ? -21.903 -2.644 80.673 1.00 74.94 196 VAL A C 1
ATOM 1664 O O . VAL A 1 196 ? -22.148 -3.047 81.813 1.00 74.94 196 VAL A O 1
ATOM 1667 N N . VAL A 1 197 ? -21.621 -1.360 80.431 1.00 73.81 197 VAL A N 1
ATOM 1668 C CA . VAL A 1 197 ? -21.557 -0.340 81.493 1.00 73.81 197 VAL A CA 1
ATOM 1669 C C . VAL A 1 197 ? -22.925 -0.119 82.153 1.00 73.81 197 VAL A C 1
ATOM 1671 O O . VAL A 1 197 ? -23.003 0.004 83.377 1.00 73.81 197 VAL A O 1
ATOM 1674 N N . LEU A 1 198 ? -24.016 -0.107 81.378 1.00 68.88 198 LEU A N 1
ATOM 1675 C CA . LEU A 1 198 ? -25.377 0.045 81.911 1.00 68.88 198 LEU A CA 1
ATOM 1676 C C . LEU A 1 198 ? -25.828 -1.163 82.743 1.00 68.88 198 LEU A C 1
ATOM 1678 O O . LEU A 1 198 ? -26.501 -0.978 83.758 1.00 68.88 198 LEU A O 1
ATOM 1682 N N . TYR A 1 199 ? -25.438 -2.380 82.359 1.00 63.69 199 TYR A N 1
ATOM 1683 C CA . TYR A 1 199 ? -25.712 -3.586 83.144 1.00 63.69 199 TYR A CA 1
ATOM 1684 C C . TYR A 1 199 ? -24.950 -3.590 84.474 1.00 63.69 199 TYR A C 1
ATOM 1686 O O . TYR A 1 199 ? -25.563 -3.813 85.517 1.00 63.69 199 TYR A O 1
ATOM 1694 N N . SER A 1 200 ? -23.656 -3.255 84.474 1.00 68.81 200 SER A N 1
ATOM 1695 C CA . SER A 1 200 ? -22.857 -3.176 85.708 1.00 68.81 200 SER A CA 1
ATOM 1696 C C . SER A 1 200 ? -23.375 -2.132 86.702 1.00 68.81 200 SER A C 1
ATOM 1698 O O . SER A 1 200 ? -23.282 -2.333 87.908 1.00 68.81 200 SER A O 1
ATOM 1700 N N . LYS A 1 201 ? -23.982 -1.036 86.226 1.00 71.88 201 LYS A N 1
ATOM 1701 C CA . LYS A 1 201 ? -24.550 0.017 87.087 1.00 71.88 201 LYS A CA 1
ATOM 1702 C C . LYS A 1 201 ? -25.915 -0.336 87.696 1.00 71.88 201 LYS A C 1
ATOM 1704 O O . LYS A 1 201 ? -26.395 0.396 88.550 1.00 71.88 201 LYS A O 1
ATOM 1709 N N . LYS A 1 202 ? -26.557 -1.416 87.233 1.00 65.25 202 LYS A N 1
ATOM 1710 C CA . LYS A 1 202 ? -27.875 -1.881 87.703 1.00 65.25 202 LYS A CA 1
ATOM 1711 C C . LYS A 1 202 ? -27.779 -3.019 88.731 1.00 65.25 202 LYS A C 1
ATOM 1713 O O . LYS A 1 202 ? -28.792 -3.387 89.315 1.00 65.25 202 LYS A O 1
ATOM 1718 N N . VAL A 1 203 ? -26.583 -3.590 88.901 1.00 58.78 203 VAL A N 1
ATOM 1719 C CA . VAL A 1 203 ? -26.277 -4.729 89.790 1.00 58.78 203 VAL A CA 1
ATOM 1720 C C . VAL A 1 203 ? -25.557 -4.282 91.077 1.00 58.78 203 VAL A C 1
ATOM 1722 O O . VAL A 1 203 ? -25.397 -5.082 91.995 1.00 58.78 203 VAL A O 1
ATOM 1725 N N . SER A 1 204 ? -25.169 -3.006 91.171 1.00 52.59 204 SER A N 1
ATOM 1726 C CA . SER A 1 204 ? -24.586 -2.380 92.364 1.00 52.59 204 SER A CA 1
ATOM 1727 C C . SER A 1 204 ? -25.540 -1.369 92.981 1.00 52.59 204 SER A C 1
ATOM 1729 O O . SER A 1 204 ? -25.374 -1.136 94.197 1.00 52.59 204 SER A O 1
#

Secondary structure (DSSP, 8-state):
--SHHHHHHHHHHIIIIISS-TTTTTSTTTS-HHHHHHHHHHHHHIIIIIHHHHHTTSPPP--HHHHHHHHHHHHHHHHHHHHHHHHHHHHS-SS---------TTSTTHHHHHHHHHHHHTTSS--SS-THHHHHHHHHHHHHHHHHHHHHIIIIIHHHHHHHHHHHHHHHHHHHHHHHHHHHHHHHHHHHHHHHHHHHTT--

pLDDT: mean 75.99, std 14.05, range [45.94, 96.94]

Sequence (204 aa):
MSIENATETGIWDFLFTELADKRTNDWFLIKSPLPLCAIMLCYLYFVLSWGPRIMRDRKPFRLEKILIVYNALQVAVSVWLVYEYCAIWRHCNWRCQPVDYSTSYKFYRIQFGIVFLHQTQLLYNDCDFPRWSAAFTLPNAVFFYFLFNNFYQQSYSNRKNKSDELKKEEQHSSTIMDKYENNNEKCQQNSNDTAVVLYSKKVS

=== Feature glossary ===
A reading guide for the features in this record.

Start from the sequence.

  · This is the polypeptide sequence — one letter per residue, N-terminus first. Length ranges from a few dozen residues for small domains to over a thousand for large multi-domain proteins.

Fold it, and you get atomic coordinates and the backbone conformation that goes with them.

  · Structure coordinates are given as an mmCIF _atom_site loop: one row per atom with element, residue name, chain id, sequence number, and x/y/z position in Å. Only the four main-chain atoms per residue are included here; side chains are omitted to keep the record compact.

  · Backbone dihedral angles. Every residue except chain termini has a φ (preceding-C → N → Cα → C) and a ψ (N → Cα → C → next-N). They are reported in degrees following the IUPAC sign convention. Secondary structure is essentially a statement about which (φ, ψ) basin each residue occupies.

  · The SS8 string is DSSP's per-residue secondary-structure call. α-helix (H) means an i→i+4 H-bond ladder; β-strand (E) means the residue participates in a β-sheet; 3₁₀ (G) and π (I) are tighter and wider helices; T/S are turns/bends; '-' is loop.

  · SS3 is a coarse helix/strand/coil call (letters a/b/c) made by the P-SEA algorithm from inter-Cα distances and dihedrals. It is less detailed than DSSP but needs only Cα positions.

Summarize the fold with a handful of shape descriptors and a per-residue structural alphabet.

  · Radius of gyration (Rg) is the root-mean-square distance of Cα atoms from their centroid — a single number for overall size and compactness. A globular domain of N residues has Rg ≈ 2.2·N^0.38 Å; an extended or disordered chain has a much larger Rg. The Cα contact count is the number of residue pairs whose Cα atoms are within 8 Å and are more than four positions apart in sequence — a standard proxy for tertiary packing density. The bounding box is the smallest axis-aligned box enclosing all Cα atoms.

  · The Foldseek 3Di string encodes local tertiary geometry as a 20-letter alphabet — one character per residue — derived from the relative positions of nearby Cα atoms. Unlike the amino-acid sequence, 3Di is a direct function of the 3D structure, so two proteins with the same fold have similar 3Di strings even at low sequence identity.

  · Solvent-accessible surface area (SASA) is the area in Å² traced out by the centre of a 1.4 Å probe sphere (a water molecule) rolled over the protein's van der Waals surface (Shrake–Rupley / Lee–Richards construction). Buried residues have near-zero SASA; fully exposed residues can exceed 200 Å². The total SASA scales roughly with the number of surface residues.

Ask how reliable the model is.

  · pLDDT (predicted Local Distance Difference Test) is AlphaFold's per-residue confidence score, ranging from 0 to 100. Values above 90 indicate high confidence (typically well-packed cores); 70–90 is confident; 50–70 low confidence; below 50 usually means the region is disordered or the prediction is unreliable there. AlphaFold stores pLDDT in the mmCIF B-factor column.

  · B-factor (Debye–Waller factor) reflects atomic displacement in the crystal lattice. It is an experimental observable (units Å²), not a prediction; low values mean the atom is pinned down, high values mean it moves or is heterogeneous across the crystal.

  · Predicted Aligned Error (PAE) is an AlphaFold confidence matrix: entry (i, j) is the expected error in the position of residue j, in ångströms, when the prediction is superimposed on the true structure at residue i. Low PAE within a block of residues means that block is internally rigid and well-predicted; high PAE between two blocks means their relative placement is uncertain even if each block individually is confident.

Place it in context: what it resembles, what it is annotated as, and how it looks.

  · Nearest PDB neighbors are the top structural matches found by Foldseek when searching this structure against the entire Protein Data Bank. Each hit reports a TM-score (0 to 1; >0.5 almost always implies the same fold) and an E-value. These are *structural* homologs — they may share no detectable sequence similarity.

  · Functional annotations link the protein to curated databases. InterPro entries identify conserved domains and families by matching the sequence against member-database signatures (Pfam, PROSITE, CDD, …). Gene Ontology (GO) terms describe molecular function, biological process, and cellular component in a controlled vocabulary. CATH places the structure in a hierarchical fold classification (Class/Architecture/Topology/Homologous-superfamily). The organism is the source species.

  · Three diagnostic plots accompany the record. The Cα contact map visualizes the tertiary structure as a 2D adjacency matrix (8 Å cutoff, sequence-local contacts suppressed). The Ramachandran plot shows the distribution of backbone (φ, ψ) torsions, with points in the α and β basins reflecting secondary structure content. The PAE plot shows AlphaFold's inter-residue confidence as a color matrix.

  · Six rendered views show the 3D structure from the faces of a cube — i.e. along ±x, ±y, ±z. Rendering representation is drawn randomly per protein from cartoon (secondary-structure ribbons), sticks (backbone bonds), or molecular surface; coloring is either N→C rainbow (blue at the N-terminus through red at the C-terminus) or one color per chain.